Protein AF-A0A0D0DPC4-F1 (afdb_monomer_lite)

Sequence (307 aa):
MSELIQAQGRGGRDGQPAKCIIIPGTNQAKIAIGRDEVDHKGRWFAHDYIHAHGLKQCLRYGLTLYINGTGTKCWDGTTNQLCTVCKANPNKAPSMFILDLHKSPSRMVGGDGILSLSTKRQLDDTAVMAESVFTSAANQSKKRRIKRQEGVMRDVEQMKRALNKIKDNGCAMCLSYRSFHGRHPLQSCHSLDMMQMSFKQYTEWKRGIRYGKGFKGICWKCHVPTCKDLLHPPLEKGMKCEWEDIVIPTVVGIFNNQELRISAQRRFSVRWVTLEELRSWLVVTPIEGHHSHAMDLMMWFIEVFPW

Organism: NCBI:txid930991

Foldseek 3Di:
DVVLVVVVVVPCPVVDDDDDDDDDDPDQDDDPDDPQDDDPPCPVLVSCCVPVCPLQFANQQSVCCVVPVGGDHQPNDPPRDGDPNCVVPVPDPRPPPPPCPPPNPPPPPDDPDDDDDPPDPPDDPPPPDPPDPVVVVVVVVVVVVVVVVVVLLVVLVLLLVLLVVCVVFAQLLCVLLVNDPHHDDPQPDVVCVVLVHHPVNLVVLLLLQDADPLADAAASQQRHRCSVVSNPHPNDPPDDGPRGNNQSSNLVSLCSNPVSVVVLCVVVVHDDPDSVSVSVQQRPNDDPPDRTPSSVSSSVCCVVDDD

Radius of gyration: 27.79 Å; chains: 1; bounding box: 68×40×74 Å

Structure (mmCIF, N/CA/C/O backbone):
data_AF-A0A0D0DPC4-F1
#
_entry.id   AF-A0A0D0DPC4-F1
#
loop_
_atom_site.group_PDB
_atom_site.id
_atom_site.type_symbol
_atom_site.label_atom_id
_atom_site.label_alt_id
_atom_site.label_comp_id
_atom_site.label_asym_id
_atom_site.label_entity_id
_atom_site.label_seq_id
_atom_site.pdbx_PDB_ins_code
_atom_site.Cartn_x
_atom_site.Cartn_y
_atom_site.Cartn_z
_atom_site.occupancy
_atom_site.B_iso_or_equiv
_atom_site.auth_seq_id
_atom_site.auth_comp_id
_atom_site.auth_asym_id
_atom_site.auth_atom_id
_atom_site.pdbx_PDB_model_num
ATOM 1 N N . MET A 1 1 ? -17.778 5.001 28.576 1.00 90.50 1 MET A N 1
ATOM 2 C CA . MET A 1 1 ? -18.823 4.604 27.607 1.00 90.50 1 MET A CA 1
ATOM 3 C C . MET A 1 1 ? -18.658 3.155 27.184 1.00 90.50 1 MET A C 1
ATOM 5 O O . MET A 1 1 ? -19.618 2.401 27.262 1.00 90.50 1 MET A O 1
ATOM 9 N N . SER A 1 2 ? -17.445 2.727 26.826 1.00 88.88 2 SER A N 1
ATOM 10 C CA . SER A 1 2 ? -17.169 1.337 26.432 1.00 88.88 2 SER A CA 1
ATOM 11 C C . SER A 1 2 ? -17.619 0.298 27.466 1.00 88.88 2 SER A C 1
ATOM 13 O O . SER A 1 2 ? -18.243 -0.691 27.100 1.00 88.88 2 SER A O 1
ATOM 15 N N . GLU A 1 3 ? -17.366 0.539 28.756 1.00 91.12 3 GLU A N 1
ATOM 16 C CA . GLU A 1 3 ? -17.784 -0.361 29.846 1.00 91.12 3 GLU A CA 1
ATOM 17 C C . GLU A 1 3 ? -19.321 -0.447 29.968 1.00 91.12 3 GLU A C 1
ATOM 19 O O . GLU A 1 3 ? -19.863 -1.538 30.130 1.00 91.12 3 GLU A O 1
ATOM 24 N N . LEU A 1 4 ? -20.033 0.674 29.785 1.00 92.12 4 LEU A N 1
ATOM 25 C CA . LEU A 1 4 ? -21.501 0.724 29.786 1.00 92.12 4 LEU A CA 1
ATOM 26 C C . LEU A 1 4 ? -22.090 -0.113 28.642 1.00 92.12 4 LEU A C 1
ATOM 28 O O . LEU A 1 4 ? -22.964 -0.945 28.872 1.00 92.12 4 LEU A O 1
ATOM 32 N N . ILE A 1 5 ? -21.579 0.071 27.420 1.00 92.19 5 ILE A N 1
ATOM 33 C CA . ILE A 1 5 ? -22.014 -0.690 26.239 1.00 92.19 5 ILE A CA 1
ATOM 34 C C . ILE A 1 5 ? -21.745 -2.183 26.435 1.00 92.19 5 ILE A C 1
ATOM 36 O O . ILE A 1 5 ? -22.608 -3.011 26.153 1.00 92.19 5 ILE A O 1
ATOM 40 N N . GLN A 1 6 ? -20.563 -2.540 26.945 1.00 91.31 6 GLN A N 1
ATOM 41 C CA . GLN A 1 6 ? -20.212 -3.935 27.211 1.00 91.31 6 GLN A CA 1
ATOM 42 C C . GLN A 1 6 ? -21.119 -4.574 28.264 1.00 91.31 6 GLN A C 1
ATOM 44 O O . GLN A 1 6 ? -21.475 -5.741 28.113 1.00 91.31 6 GLN A O 1
ATOM 49 N N . ALA A 1 7 ? -21.495 -3.840 29.314 1.00 92.56 7 ALA A N 1
ATOM 50 C CA . ALA A 1 7 ? -22.426 -4.326 30.327 1.00 92.56 7 ALA A CA 1
ATOM 51 C C . ALA A 1 7 ? -23.825 -4.560 29.734 1.00 92.56 7 ALA A C 1
ATOM 53 O O . ALA A 1 7 ? -24.402 -5.627 29.932 1.00 92.56 7 ALA A O 1
ATOM 54 N N . GLN A 1 8 ? -24.332 -3.612 28.941 1.00 92.62 8 GLN A N 1
ATOM 55 C CA . GLN A 1 8 ? -25.638 -3.722 28.281 1.00 92.62 8 GLN A CA 1
ATOM 56 C C . GLN A 1 8 ? -25.683 -4.855 27.248 1.00 92.62 8 GLN A C 1
ATOM 58 O O . GLN A 1 8 ? -26.647 -5.613 27.205 1.00 92.62 8 GLN A O 1
ATOM 63 N N . GLY A 1 9 ? -24.610 -5.042 26.472 1.00 90.50 9 GLY A N 1
ATOM 64 C CA . GLY A 1 9 ? -24.491 -6.105 25.464 1.00 90.50 9 GLY A CA 1
ATOM 65 C C . GLY A 1 9 ? -24.419 -7.535 26.024 1.00 90.50 9 GLY A C 1
ATOM 66 O O . GLY A 1 9 ? -24.203 -8.488 25.272 1.00 90.50 9 GLY A O 1
ATOM 67 N N . ARG A 1 10 ? -24.544 -7.716 27.344 1.00 92.19 10 ARG A N 1
ATOM 68 C CA . ARG A 1 10 ? -24.704 -9.037 27.970 1.00 92.19 10 ARG A CA 1
ATOM 69 C C . ARG A 1 10 ? -26.163 -9.493 28.010 1.00 92.19 10 ARG A C 1
ATOM 71 O O . ARG A 1 10 ? -26.385 -10.698 28.065 1.00 92.19 10 ARG A O 1
ATOM 78 N N . GLY A 1 11 ? -27.127 -8.571 27.965 1.00 93.06 11 GLY A N 1
ATOM 79 C CA . GLY A 1 11 ? -28.550 -8.907 27.895 1.00 93.06 11 GLY A CA 1
ATOM 80 C C . GLY A 1 11 ? -28.964 -9.380 26.498 1.00 93.06 11 GLY A C 1
ATOM 81 O O . GLY A 1 11 ? -28.432 -8.892 25.503 1.00 93.06 11 GLY A O 1
ATOM 82 N N . GLY A 1 12 ? -29.915 -10.317 26.424 1.00 92.25 12 GLY A N 1
ATOM 83 C CA . GLY A 1 12 ? -30.534 -10.755 25.162 1.00 92.25 12 GLY A CA 1
ATOM 84 C C . GLY A 1 12 ? -29.632 -11.596 24.252 1.00 92.25 12 GLY A C 1
ATOM 85 O O . GLY A 1 12 ? -29.822 -11.619 23.038 1.00 92.25 12 GLY A O 1
ATOM 86 N N . ARG A 1 13 ? -28.611 -12.268 24.806 1.00 92.56 13 ARG A N 1
ATOM 87 C CA . ARG A 1 13 ? -27.716 -13.164 24.039 1.00 92.56 13 ARG A CA 1
ATOM 88 C C . ARG A 1 13 ? -28.395 -14.441 23.545 1.00 92.56 13 ARG A C 1
ATOM 90 O O . ARG A 1 13 ? -27.879 -15.090 22.645 1.00 92.56 13 ARG A O 1
ATOM 97 N N . ASP A 1 14 ? -29.534 -14.771 24.129 1.00 95.44 14 ASP A N 1
ATOM 98 C CA . ASP A 1 14 ? -30.471 -15.808 23.701 1.00 95.44 14 ASP A CA 1
ATOM 99 C C . ASP A 1 14 ? -31.377 -15.353 22.539 1.00 95.44 14 ASP A C 1
ATOM 101 O O . ASP A 1 14 ? -32.250 -16.100 22.104 1.00 95.44 14 ASP A O 1
ATOM 105 N N . GLY A 1 15 ? -31.192 -14.126 22.037 1.00 91.19 15 GLY A N 1
ATOM 106 C CA . GLY A 1 15 ? -32.025 -13.530 20.996 1.00 91.19 15 GLY A CA 1
ATOM 107 C C . GLY A 1 15 ? -33.370 -13.008 21.505 1.00 91.19 15 GLY A C 1
ATOM 108 O O . GLY A 1 15 ? -34.128 -12.439 20.719 1.00 91.19 15 GLY A O 1
ATOM 109 N N . GLN A 1 16 ? -33.669 -13.154 22.799 1.00 94.88 16 GLN A N 1
ATOM 110 C CA . GLN A 1 16 ? -34.914 -12.670 23.382 1.00 94.88 16 GLN A CA 1
ATOM 111 C C . GLN A 1 16 ? -34.810 -11.187 23.776 1.00 94.88 16 GLN A C 1
ATOM 113 O O . GLN A 1 16 ? -33.724 -10.684 24.092 1.00 94.88 16 GLN A O 1
ATOM 118 N N . PRO A 1 17 ? -35.933 -10.442 23.776 1.00 93.38 17 PRO A N 1
ATOM 119 C CA . PRO A 1 17 ? -35.960 -9.063 24.248 1.00 93.38 17 PRO A CA 1
ATOM 120 C C . PRO A 1 17 ? -35.426 -8.925 25.680 1.00 93.38 17 PRO A C 1
ATOM 122 O O . PRO A 1 17 ? -35.941 -9.544 26.608 1.00 93.38 17 PRO A O 1
ATOM 125 N N . ALA A 1 18 ? -34.452 -8.037 25.882 1.00 95.56 18 ALA A N 1
ATOM 126 C CA . ALA A 1 18 ? -33.889 -7.739 27.196 1.00 95.56 18 ALA A CA 1
ATOM 127 C C . ALA A 1 18 ? -34.048 -6.256 27.552 1.00 95.56 18 ALA A C 1
ATOM 129 O O . ALA A 1 18 ? -33.922 -5.370 26.705 1.00 95.56 18 ALA A O 1
ATOM 130 N N . LYS A 1 19 ? -34.296 -5.970 28.835 1.00 95.50 19 LYS A N 1
ATOM 131 C CA . LYS A 1 19 ? -34.354 -4.601 29.361 1.00 95.50 19 LYS A CA 1
ATOM 132 C C . LYS A 1 19 ? -33.013 -4.234 29.989 1.00 95.50 19 LYS A C 1
ATOM 134 O O . LYS A 1 19 ? -32.551 -4.907 30.901 1.00 95.50 19 LYS A O 1
ATOM 139 N N . CYS A 1 20 ? -32.425 -3.135 29.529 1.00 94.25 20 CYS A N 1
ATOM 140 C CA . CYS A 1 20 ? -31.242 -2.530 30.135 1.00 94.25 20 CYS A CA 1
ATOM 141 C C . CYS A 1 20 ? -31.647 -1.224 30.818 1.00 94.25 20 CYS A C 1
ATOM 143 O O . CYS A 1 20 ? -32.143 -0.314 30.153 1.00 94.25 20 CYS A O 1
ATOM 145 N N . ILE A 1 21 ? -31.444 -1.132 32.132 1.00 94.44 21 ILE A N 1
ATOM 146 C CA . ILE A 1 21 ? -31.837 0.027 32.940 1.00 94.44 21 ILE A CA 1
ATOM 147 C C . ILE A 1 21 ? -30.569 0.685 33.483 1.00 94.44 21 ILE A C 1
ATOM 149 O O . ILE A 1 21 ? -29.717 0.012 34.056 1.00 94.44 21 ILE A O 1
ATOM 153 N N . ILE A 1 22 ? -30.442 1.997 33.284 1.00 91.75 22 ILE A N 1
ATOM 154 C CA . ILE A 1 22 ? -29.399 2.815 33.909 1.00 91.75 22 ILE A CA 1
ATOM 155 C C . ILE A 1 22 ? -30.070 3.609 35.021 1.00 91.75 22 ILE A C 1
ATOM 157 O O . ILE A 1 22 ? -31.015 4.350 34.755 1.00 91.75 22 ILE A O 1
ATOM 161 N N . ILE A 1 23 ? -29.569 3.466 36.244 1.00 91.69 23 ILE A N 1
ATOM 162 C CA . ILE A 1 23 ? -30.019 4.245 37.397 1.00 91.69 23 ILE A CA 1
ATOM 163 C C . ILE A 1 23 ? -28.927 5.283 37.678 1.00 91.69 23 ILE A C 1
ATOM 165 O O . ILE A 1 23 ? -27.877 4.915 38.210 1.00 91.69 23 ILE A O 1
ATOM 169 N N . PRO A 1 24 ? -29.097 6.549 37.258 1.00 88.81 24 PRO A N 1
ATOM 170 C CA . PRO A 1 24 ? -28.122 7.584 37.567 1.00 88.81 24 PRO A CA 1
ATOM 171 C C . PRO A 1 24 ? -28.114 7.855 39.074 1.00 88.81 24 PRO A C 1
ATOM 173 O O . PRO A 1 24 ? -29.169 7.932 39.703 1.00 88.81 24 PRO A O 1
ATOM 176 N N . GLY A 1 25 ? -26.923 8.019 39.649 1.00 85.25 25 GLY A N 1
ATOM 177 C CA . GLY A 1 25 ? -26.792 8.502 41.021 1.00 85.25 25 GLY A CA 1
ATOM 178 C C . GLY A 1 25 ? -27.333 9.927 41.159 1.00 85.25 25 GLY A C 1
ATOM 179 O O . GLY A 1 25 ? -27.306 10.704 40.202 1.00 85.25 25 GLY A O 1
ATOM 180 N N . THR A 1 26 ? -27.801 10.277 42.358 1.00 84.50 26 THR A N 1
ATOM 181 C CA . THR A 1 26 ? -28.228 11.646 42.700 1.00 84.50 26 THR A CA 1
ATOM 182 C C . THR A 1 26 ? -27.068 12.638 42.617 1.00 84.50 26 THR A C 1
ATOM 184 O O . THR A 1 26 ? -27.246 13.760 42.152 1.00 84.50 26 THR A O 1
ATOM 187 N N . ASN A 1 27 ? -25.866 12.198 42.993 1.00 84.75 27 ASN A N 1
ATOM 188 C CA . ASN A 1 27 ? -24.634 12.962 42.839 1.00 84.75 27 ASN A CA 1
ATOM 189 C C . ASN A 1 27 ? -23.943 12.593 41.522 1.00 84.75 27 ASN A C 1
ATOM 191 O O . ASN A 1 27 ? -23.670 11.418 41.263 1.00 84.75 27 ASN A O 1
ATOM 195 N N . GLN A 1 28 ? -23.618 13.599 40.705 1.00 81.12 28 GLN A N 1
ATOM 196 C CA . GLN A 1 28 ? -22.807 13.395 39.505 1.00 81.12 28 GLN A CA 1
ATOM 197 C C . GLN A 1 28 ? -21.402 12.945 39.915 1.00 81.12 28 GLN A C 1
ATOM 199 O O . GLN A 1 28 ? -20.723 13.608 40.703 1.00 81.12 28 GLN A O 1
ATOM 204 N N . ALA A 1 29 ? -20.969 11.795 39.398 1.00 77.94 29 ALA A N 1
ATOM 205 C CA . ALA A 1 29 ? -19.636 11.284 39.674 1.00 77.94 29 ALA A CA 1
ATOM 206 C C . ALA A 1 29 ? -18.586 12.254 39.114 1.00 77.94 29 ALA A C 1
ATOM 208 O O . ALA A 1 29 ? -18.600 12.573 37.923 1.00 77.94 29 ALA A O 1
ATOM 209 N N . LYS A 1 30 ? -17.648 12.695 39.960 1.00 84.56 30 LYS A N 1
ATOM 210 C CA . LYS A 1 30 ? -16.507 13.496 39.507 1.00 84.56 30 LYS A CA 1
ATOM 211 C C . LYS A 1 30 ? -15.665 12.661 38.544 1.00 84.56 30 LYS A C 1
ATOM 213 O O . LYS A 1 30 ? -15.155 11.599 38.903 1.00 84.56 30 LYS A O 1
ATOM 218 N N . ILE A 1 31 ? -15.507 13.146 37.318 1.00 88.56 31 ILE A N 1
ATOM 219 C CA . ILE A 1 31 ? -14.638 12.515 36.329 1.00 88.56 31 ILE A CA 1
ATOM 220 C C . ILE A 1 31 ? -13.213 13.003 36.576 1.00 88.56 31 ILE A C 1
ATOM 222 O O . ILE A 1 31 ? -12.924 14.185 36.452 1.00 88.56 31 ILE A O 1
ATOM 226 N N . ALA A 1 32 ? -12.316 12.081 36.920 1.00 85.00 32 ALA A N 1
ATOM 227 C CA . ALA A 1 32 ? -10.926 12.385 37.278 1.00 85.00 32 ALA A CA 1
ATOM 228 C C . ALA A 1 32 ? -10.005 12.747 36.089 1.00 85.00 32 ALA A C 1
ATOM 230 O O . ALA A 1 32 ? -8.789 12.747 36.248 1.00 85.00 32 ALA A O 1
ATOM 231 N N . ILE A 1 33 ? -10.555 12.962 34.893 1.00 84.50 33 ILE A N 1
ATOM 232 C CA . ILE A 1 33 ? -9.806 13.392 33.704 1.00 84.50 33 ILE A CA 1
ATOM 233 C C . ILE A 1 33 ? -10.345 14.752 33.269 1.00 84.50 33 ILE A C 1
ATOM 235 O O . ILE A 1 33 ? -11.566 14.933 33.225 1.00 84.50 33 ILE A O 1
ATOM 239 N N . GLY A 1 34 ? -9.459 15.700 32.956 1.00 86.69 34 GLY A N 1
ATOM 240 C CA . GLY A 1 34 ? -9.864 16.984 32.383 1.00 86.69 34 GLY A CA 1
ATOM 241 C C . GLY A 1 34 ? -10.645 16.800 31.076 1.00 86.69 34 GLY A C 1
ATOM 242 O O . GLY A 1 34 ? -10.541 15.760 30.425 1.00 86.69 34 GLY A O 1
ATOM 243 N N . ARG A 1 35 ? -11.454 17.793 30.680 1.00 85.69 35 ARG A N 1
ATOM 244 C CA . ARG A 1 35 ? -12.158 17.754 29.380 1.00 85.69 35 ARG A CA 1
ATOM 245 C C . ARG A 1 35 ? -11.200 17.852 28.190 1.00 85.69 35 ARG A C 1
ATOM 247 O O . ARG A 1 35 ? -11.517 17.326 27.131 1.00 85.69 35 ARG A O 1
ATOM 254 N N . ASP A 1 36 ? -10.040 18.467 28.396 1.00 81.75 36 ASP A N 1
ATOM 255 C CA . ASP A 1 36 ? -9.003 18.624 27.372 1.00 81.75 36 ASP A CA 1
ATOM 256 C C . ASP A 1 36 ? -8.068 17.402 27.277 1.00 81.75 36 ASP A C 1
ATOM 258 O O . ASP A 1 36 ? -7.255 17.298 26.359 1.00 81.75 36 ASP A O 1
ATOM 262 N N . GLU A 1 37 ? -8.179 16.451 28.213 1.00 79.62 37 GLU A N 1
ATOM 263 C CA . GLU A 1 37 ? -7.407 15.209 28.196 1.00 79.62 37 GLU A CA 1
ATOM 264 C C . GLU A 1 37 ? -8.043 14.157 27.275 1.00 79.62 37 GLU A C 1
ATOM 266 O O . GLU A 1 37 ? -9.263 14.057 27.130 1.00 79.62 37 GLU A O 1
ATOM 271 N N . VAL A 1 38 ? -7.207 13.300 26.680 1.00 80.06 38 VAL A N 1
ATOM 272 C CA . VAL A 1 38 ? -7.673 12.242 25.775 1.00 80.06 38 VAL A CA 1
ATOM 273 C C . VAL A 1 38 ? -8.472 11.177 26.538 1.00 80.06 38 VAL A C 1
ATOM 275 O O . VAL A 1 38 ? -7.930 10.349 27.274 1.00 80.06 38 VAL A O 1
ATOM 278 N N . ASP A 1 39 ? -9.782 11.139 26.302 1.00 84.62 39 ASP A N 1
ATOM 279 C CA . ASP A 1 39 ? -10.704 10.206 26.949 1.00 84.62 39 ASP A CA 1
ATOM 280 C C . ASP A 1 39 ? -10.797 8.851 26.223 1.00 84.62 39 ASP A C 1
ATOM 282 O O . ASP A 1 39 ? -11.792 8.502 25.582 1.00 84.62 39 ASP A O 1
ATOM 286 N N . HIS A 1 40 ? -9.759 8.026 26.372 1.00 79.81 40 HIS A N 1
ATOM 287 C CA . HIS A 1 40 ? -9.697 6.693 25.756 1.00 79.81 40 HIS A CA 1
ATOM 288 C C . HIS A 1 40 ? -10.840 5.740 26.160 1.00 79.81 40 HIS A C 1
ATOM 290 O O . HIS A 1 40 ? -11.089 4.752 25.467 1.00 79.81 40 HIS A O 1
ATOM 296 N N . LYS A 1 41 ? -11.520 5.987 27.290 1.00 86.56 41 LYS A N 1
ATOM 297 C CA . LYS A 1 41 ? -12.609 5.133 27.806 1.00 86.56 41 LYS A CA 1
ATOM 298 C C . LYS A 1 41 ? -14.009 5.705 27.536 1.00 86.56 41 LYS A C 1
ATOM 300 O O . LYS A 1 41 ? -15.015 5.056 27.868 1.00 86.56 41 LYS A O 1
ATOM 305 N N . GLY A 1 42 ? -14.102 6.908 26.971 1.00 91.00 42 GLY A N 1
ATOM 306 C CA . GLY A 1 42 ? -15.356 7.639 26.804 1.00 91.00 42 GLY A CA 1
ATOM 307 C C . GLY A 1 42 ? -16.065 7.905 28.137 1.00 91.00 42 GLY A C 1
ATOM 308 O O . GLY A 1 42 ? -17.270 7.673 28.237 1.00 91.00 42 GLY A O 1
ATOM 309 N N . ARG A 1 43 ? -15.341 8.240 29.209 1.00 92.25 43 ARG A N 1
ATOM 310 C CA . ARG A 1 43 ? -15.915 8.644 30.502 1.00 92.25 43 ARG A CA 1
ATOM 311 C C . ARG A 1 43 ? -16.765 9.906 30.375 1.00 92.25 43 ARG A C 1
ATOM 313 O O . ARG A 1 43 ? -17.909 9.870 30.816 1.00 92.25 43 ARG A O 1
ATOM 320 N N . TRP A 1 44 ? -16.256 10.952 29.725 1.00 92.56 44 TRP A N 1
ATOM 321 C CA . TRP A 1 44 ? -17.008 12.182 29.461 1.00 92.56 44 TRP A CA 1
ATOM 322 C C . TRP A 1 44 ? -18.215 11.905 28.576 1.00 92.56 44 TRP A C 1
ATOM 324 O O . TRP A 1 44 ? -19.324 12.306 28.913 1.00 92.56 44 TRP A O 1
ATOM 334 N N . PHE A 1 45 ? -18.037 11.103 27.521 1.00 92.12 45 PHE A N 1
ATOM 335 C CA . PHE A 1 45 ? -19.162 10.711 26.671 1.00 92.12 45 PHE A CA 1
ATOM 336 C C . PHE A 1 45 ? -20.244 9.964 27.462 1.00 92.12 45 PHE A C 1
ATOM 338 O O . PHE A 1 45 ? -21.423 10.250 27.307 1.00 92.12 45 PHE A O 1
ATOM 345 N N . ALA A 1 46 ? -19.870 9.011 28.326 1.00 93.31 46 ALA A N 1
ATOM 346 C CA . ALA A 1 46 ? -20.840 8.293 29.157 1.00 93.31 46 ALA A CA 1
ATOM 347 C C . ALA A 1 46 ? -21.546 9.213 30.153 1.00 93.31 46 ALA A C 1
ATOM 349 O O . ALA A 1 46 ? -22.752 9.088 30.337 1.00 93.31 46 ALA A O 1
ATOM 350 N N . HIS A 1 47 ? -20.805 10.123 30.782 1.00 92.62 47 HIS A N 1
ATOM 351 C CA . HIS A 1 47 ? -21.374 11.104 31.691 1.00 92.62 47 HIS A CA 1
ATOM 352 C C . HIS A 1 47 ? -22.415 11.971 30.984 1.00 92.62 47 HIS A C 1
ATOM 354 O O . HIS A 1 47 ? -23.554 12.050 31.438 1.00 92.62 47 HIS A O 1
ATOM 360 N N . ASP A 1 48 ? -22.064 12.549 29.837 1.00 91.62 48 ASP A N 1
ATOM 361 C CA . ASP A 1 48 ? -22.965 13.419 29.086 1.00 91.62 48 ASP A CA 1
ATOM 362 C C . ASP A 1 48 ? -24.141 12.613 28.511 1.00 91.62 48 ASP A C 1
ATOM 364 O O . ASP A 1 48 ? -25.288 13.052 28.570 1.00 91.62 48 ASP A O 1
ATOM 368 N N . TYR A 1 49 ? -23.904 11.379 28.059 1.00 92.19 49 TYR A N 1
ATOM 369 C CA . TYR A 1 49 ? -24.950 10.447 27.635 1.00 92.19 49 TYR A CA 1
ATOM 370 C C . TYR A 1 49 ? -25.976 10.160 28.744 1.00 92.19 49 TYR A C 1
ATOM 372 O O . TYR A 1 49 ? -27.170 10.114 28.459 1.00 92.19 49 TYR A O 1
ATOM 380 N N . ILE A 1 50 ? -25.539 9.989 29.996 1.00 92.38 50 ILE A N 1
ATOM 381 C CA . ILE A 1 50 ? -26.421 9.683 31.133 1.00 92.38 50 ILE A CA 1
ATOM 382 C C . ILE A 1 50 ? -27.099 10.950 31.667 1.00 92.38 50 ILE A C 1
ATOM 384 O O . ILE A 1 50 ? -28.317 10.967 31.840 1.00 92.38 50 ILE A O 1
ATOM 388 N N . HIS A 1 51 ? -26.326 12.006 31.924 1.00 89.75 51 HIS A N 1
ATOM 389 C CA . HIS A 1 51 ? -26.774 13.167 32.696 1.00 89.75 51 HIS A CA 1
ATOM 390 C C . HIS A 1 51 ? -27.175 14.365 31.830 1.00 89.75 51 HIS A C 1
ATOM 392 O O . HIS A 1 51 ? -28.176 15.018 32.121 1.00 89.75 51 HIS A O 1
ATOM 398 N N . ALA A 1 52 ? -26.430 14.667 30.763 1.00 86.75 52 ALA A N 1
ATOM 399 C CA . ALA A 1 52 ? -26.701 15.846 29.936 1.00 86.75 52 ALA A CA 1
ATOM 400 C C . ALA A 1 52 ? -27.805 15.576 28.903 1.00 86.75 52 ALA A C 1
ATOM 402 O O . ALA A 1 52 ? -28.734 16.377 28.738 1.00 86.75 52 ALA A O 1
ATOM 403 N N . HIS A 1 53 ? -27.712 14.425 28.235 1.00 84.62 53 HIS A N 1
ATOM 404 C CA . HIS A 1 53 ? -28.539 14.073 27.088 1.00 84.62 53 HIS A CA 1
ATOM 405 C C . HIS A 1 53 ? -29.589 13.006 27.379 1.00 84.62 53 HIS A C 1
ATOM 407 O O . HIS A 1 53 ? -30.583 12.982 26.663 1.00 84.62 53 HIS A O 1
ATOM 413 N N . GLY A 1 54 ? -29.396 12.168 28.403 1.00 82.00 54 GLY A N 1
ATOM 414 C CA . GLY A 1 54 ? -30.182 10.966 28.717 1.00 82.00 54 GLY A CA 1
ATOM 415 C C . GLY A 1 54 ? -31.618 10.970 28.194 1.00 82.00 54 GLY A C 1
ATOM 416 O O . GLY A 1 54 ? -31.889 10.454 27.113 1.00 82.00 54 GLY A O 1
ATOM 417 N N . LEU A 1 55 ? -32.541 11.590 28.934 1.00 86.25 55 LEU A N 1
ATOM 418 C CA . LEU A 1 55 ? -33.968 11.624 28.576 1.00 86.25 55 LEU A CA 1
ATOM 419 C C . LEU A 1 55 ? -34.330 12.606 27.445 1.00 86.25 55 LEU A C 1
ATOM 421 O O . LEU A 1 55 ? -35.492 12.694 27.056 1.00 86.25 55 LEU A O 1
ATOM 425 N N . LYS A 1 56 ? -33.355 13.348 26.916 1.00 88.75 56 LYS A N 1
ATOM 426 C CA . LYS A 1 56 ? -33.544 14.369 25.874 1.00 88.75 56 LYS A CA 1
ATOM 427 C C . LYS A 1 56 ? -33.267 13.840 24.465 1.00 88.75 56 LYS A C 1
ATOM 429 O O . LYS A 1 56 ? -33.623 14.507 23.498 1.00 88.75 56 LYS A O 1
ATOM 434 N N . GLN A 1 57 ? -32.647 12.665 24.326 1.00 89.88 57 GLN A N 1
ATOM 435 C CA . GLN A 1 57 ? -32.304 12.083 23.026 1.00 89.88 57 GLN A CA 1
ATOM 436 C C . GLN A 1 57 ? -32.621 10.588 22.935 1.00 89.88 57 GLN A C 1
ATOM 438 O O . GLN A 1 57 ? -32.787 9.891 23.933 1.00 89.88 57 GLN A O 1
ATOM 443 N N . CYS A 1 58 ? -32.661 10.064 21.708 1.00 93.81 58 CYS A N 1
ATOM 444 C CA . CYS A 1 58 ? -32.754 8.624 21.497 1.00 93.81 58 CYS A CA 1
ATOM 445 C C . CYS A 1 58 ? -31.513 7.923 22.080 1.00 93.81 58 CYS A C 1
ATOM 447 O O . CYS A 1 58 ? -30.389 8.166 21.639 1.00 93.81 58 CYS A O 1
ATOM 449 N N . LEU A 1 59 ? -31.719 7.010 23.032 1.00 94.00 59 LEU A N 1
ATOM 450 C CA . LEU A 1 59 ? -30.628 6.282 23.688 1.00 94.00 59 LEU A CA 1
ATOM 451 C C . LEU A 1 59 ? -29.805 5.449 22.687 1.00 94.00 59 LEU A C 1
ATOM 453 O O . LEU A 1 59 ? -28.577 5.464 22.723 1.00 94.00 59 LEU A O 1
ATOM 457 N N . ARG A 1 60 ? -30.465 4.793 21.720 1.00 94.19 60 ARG A N 1
ATOM 458 C CA . ARG A 1 60 ? -29.784 4.036 20.653 1.00 94.19 60 ARG A CA 1
ATOM 459 C C . ARG A 1 60 ? -28.878 4.929 19.805 1.00 94.19 60 ARG A C 1
ATOM 461 O O . ARG A 1 60 ? -27.755 4.529 19.502 1.00 94.19 60 ARG A O 1
ATOM 468 N N . TYR A 1 61 ? -29.346 6.131 19.473 1.00 93.38 61 TYR A N 1
ATOM 469 C CA . TYR A 1 61 ? -28.577 7.098 18.693 1.00 93.38 61 TYR A CA 1
ATOM 470 C C . TYR A 1 61 ? -27.296 7.491 19.431 1.00 93.38 61 TYR A C 1
ATOM 472 O O . TYR A 1 61 ? -26.219 7.403 18.855 1.00 93.38 61 TYR A O 1
ATOM 480 N N . GLY A 1 62 ? -27.390 7.825 20.723 1.00 92.44 62 GLY A N 1
ATOM 481 C CA . GLY A 1 62 ? -26.215 8.174 21.526 1.00 92.44 62 GLY A CA 1
ATOM 482 C C . GLY A 1 62 ? -25.188 7.037 21.623 1.00 92.44 62 GLY A C 1
ATOM 483 O O . GLY A 1 62 ? -23.992 7.279 21.480 1.00 92.44 62 GLY A O 1
ATOM 484 N N . LEU A 1 63 ? -25.642 5.790 21.807 1.00 93.38 63 LEU A N 1
ATOM 485 C CA . LEU A 1 63 ? -24.758 4.617 21.843 1.00 93.38 63 LEU A CA 1
ATOM 486 C C . LEU A 1 63 ? -24.059 4.376 20.497 1.00 93.38 63 LEU A C 1
ATOM 488 O O . LEU A 1 63 ? -22.847 4.184 20.450 1.00 93.38 63 LEU A O 1
ATOM 492 N N . THR A 1 64 ? -24.819 4.374 19.403 1.00 93.31 64 THR A N 1
ATOM 493 C CA . THR A 1 64 ? -24.287 4.087 18.060 1.00 93.31 64 THR A CA 1
ATOM 494 C C . THR A 1 64 ? -23.400 5.210 17.540 1.00 93.31 64 THR A C 1
ATOM 496 O O . THR A 1 64 ? -22.377 4.911 16.933 1.00 93.31 64 THR A O 1
ATOM 499 N N . LEU A 1 65 ? -23.696 6.469 17.878 1.00 90.62 65 LEU A N 1
ATOM 500 C CA . LEU A 1 65 ? -22.833 7.609 17.573 1.00 90.62 65 LEU A CA 1
ATOM 501 C C . LEU A 1 65 ? -21.433 7.428 18.172 1.00 90.62 65 LEU A C 1
ATOM 503 O O . LEU A 1 65 ? -20.444 7.660 17.486 1.00 90.62 65 LEU A O 1
ATOM 507 N N . TYR A 1 66 ? -21.341 6.946 19.416 1.00 90.69 66 TYR A N 1
ATOM 508 C CA . TYR A 1 66 ? -20.053 6.659 20.052 1.00 90.69 66 TYR A CA 1
ATOM 509 C C . TYR A 1 66 ? -19.274 5.534 19.356 1.00 90.69 66 TYR A C 1
ATOM 511 O O . TYR A 1 66 ? -18.058 5.623 19.214 1.00 90.69 66 TYR A O 1
ATOM 519 N N . ILE A 1 67 ? -19.957 4.459 18.949 1.00 89.31 67 ILE A N 1
ATOM 520 C CA . ILE A 1 67 ? -19.305 3.264 18.387 1.00 89.31 67 ILE A CA 1
ATOM 521 C C . ILE A 1 67 ? -18.918 3.478 16.918 1.00 89.31 67 ILE A C 1
ATOM 523 O O . ILE A 1 67 ? -17.820 3.107 16.509 1.00 89.31 67 ILE A O 1
ATOM 527 N N . ASN A 1 68 ? -19.825 4.055 16.131 1.00 87.62 68 ASN A N 1
ATOM 528 C CA . ASN A 1 68 ? -19.748 4.088 14.671 1.00 87.62 68 ASN A CA 1
ATOM 529 C C . ASN A 1 68 ? -19.356 5.466 14.119 1.00 87.62 68 ASN A C 1
ATOM 531 O O . ASN A 1 68 ? -19.219 5.612 12.907 1.00 87.62 68 ASN A O 1
ATOM 535 N N . GLY A 1 69 ? -19.283 6.501 14.963 1.00 85.44 69 GLY A N 1
ATOM 536 C CA . GLY A 1 69 ? -19.183 7.900 14.527 1.00 85.44 69 GLY A CA 1
ATOM 537 C C . GLY A 1 69 ? -20.466 8.447 13.887 1.00 85.44 69 GLY A C 1
ATOM 538 O O . GLY A 1 69 ? -20.549 9.632 13.587 1.00 85.44 69 GLY A O 1
ATOM 539 N N . THR A 1 70 ? -21.486 7.604 13.706 1.00 87.31 70 THR A N 1
ATOM 540 C CA . THR A 1 70 ? -22.803 7.944 13.157 1.00 87.31 70 THR A CA 1
ATOM 541 C C . THR A 1 70 ? -23.885 7.327 14.039 1.00 87.31 70 THR A C 1
ATOM 543 O O . THR A 1 70 ? -23.774 6.178 14.470 1.00 87.31 70 THR A O 1
ATOM 546 N N . GLY A 1 71 ? -24.918 8.103 14.370 1.00 90.06 71 GLY A N 1
ATOM 547 C CA . GLY A 1 71 ? -25.987 7.644 15.252 1.00 90.06 71 GLY A CA 1
ATOM 548 C C . GLY A 1 71 ? -27.170 7.055 14.481 1.00 90.06 71 GLY A C 1
ATOM 549 O O . GLY A 1 71 ? -27.686 7.675 13.557 1.00 90.06 71 GLY A O 1
ATOM 550 N N . THR A 1 72 ? -27.640 5.885 14.908 1.00 92.88 72 THR A N 1
ATOM 551 C CA . THR A 1 72 ? -28.854 5.208 14.430 1.00 92.88 72 THR A CA 1
ATOM 552 C C . THR A 1 72 ? -29.971 5.353 15.460 1.00 92.88 72 THR A C 1
ATOM 554 O O . THR A 1 72 ? -29.812 5.009 16.635 1.00 92.88 72 THR A O 1
ATOM 557 N N . LYS A 1 73 ? -31.134 5.844 15.044 1.00 93.44 73 LYS A N 1
ATOM 558 C CA . LYS A 1 73 ? -32.305 6.039 15.903 1.00 93.44 73 LYS A CA 1
ATOM 559 C C . LYS A 1 73 ? -33.100 4.740 16.038 1.00 93.44 73 LYS A C 1
ATOM 561 O O . LYS A 1 73 ? -33.020 3.830 15.219 1.00 93.44 73 LYS A O 1
ATOM 566 N N . CYS A 1 74 ? -33.920 4.656 17.086 1.00 94.69 74 CYS A N 1
ATOM 567 C CA . CYS A 1 74 ? -34.843 3.531 17.262 1.00 94.69 74 CYS A CA 1
ATOM 568 C C . CYS A 1 74 ? -35.846 3.395 16.105 1.00 94.69 74 CYS A C 1
ATOM 570 O O . CYS A 1 74 ? -36.288 2.288 15.851 1.00 94.69 74 CYS A O 1
ATOM 572 N N . TRP A 1 75 ? -36.181 4.483 15.410 1.00 92.25 75 TRP A N 1
ATOM 573 C CA . TRP A 1 75 ? -37.171 4.495 14.326 1.00 92.25 75 TRP A CA 1
ATOM 574 C C . TRP A 1 75 ? -36.590 4.177 12.944 1.00 92.25 75 TRP A C 1
ATOM 576 O O . TRP A 1 75 ? -37.351 3.965 12.010 1.00 92.25 75 TRP A O 1
ATOM 586 N N . ASP A 1 76 ? -35.261 4.106 12.812 1.00 91.88 76 ASP A N 1
ATOM 587 C CA . ASP A 1 76 ? -34.600 3.892 11.514 1.00 91.88 76 ASP A CA 1
ATOM 588 C C . ASP A 1 76 ? -34.785 2.459 10.976 1.00 91.88 76 ASP A C 1
ATOM 590 O O . ASP A 1 76 ? -34.401 2.160 9.851 1.00 91.88 76 ASP A O 1
ATOM 594 N N . GLY A 1 77 ? -35.353 1.550 11.773 1.00 90.75 77 GLY A N 1
ATOM 595 C CA . GLY A 1 77 ? -35.625 0.176 11.365 1.00 90.75 77 GLY A CA 1
ATOM 596 C C . GLY A 1 77 ? -36.887 -0.352 12.028 1.00 90.75 77 GLY A C 1
ATOM 597 O O . GLY A 1 77 ? -37.092 -0.155 13.222 1.00 90.75 77 GLY A O 1
ATOM 598 N N . THR A 1 78 ? -37.714 -1.062 11.266 1.00 91.62 78 THR A N 1
ATOM 599 C CA . THR A 1 78 ? -38.990 -1.628 11.738 1.00 91.62 78 THR A CA 1
ATOM 600 C C . THR A 1 78 ? -38.810 -2.707 12.807 1.00 91.62 78 THR A C 1
ATOM 602 O O . THR A 1 78 ? -39.698 -2.925 13.624 1.00 91.62 78 THR A O 1
ATOM 605 N N . THR A 1 79 ? -37.645 -3.355 12.846 1.00 91.69 79 THR A N 1
ATOM 606 C CA . THR A 1 79 ? -37.281 -4.381 13.837 1.00 91.69 79 THR A CA 1
ATOM 607 C C . THR A 1 79 ? -36.665 -3.801 15.113 1.00 91.69 79 THR A C 1
ATOM 609 O O . THR A 1 79 ? -36.410 -4.528 16.076 1.00 91.69 79 THR A O 1
ATOM 612 N N . ASN A 1 80 ? -36.394 -2.495 15.155 1.00 92.62 80 ASN A N 1
ATOM 613 C CA . ASN A 1 80 ? -35.718 -1.881 16.285 1.00 92.62 80 ASN A CA 1
ATOM 614 C C . ASN A 1 80 ? -36.674 -1.672 17.459 1.00 92.62 80 ASN A C 1
ATOM 616 O O . ASN A 1 80 ? -37.687 -0.984 17.367 1.00 92.62 80 ASN A O 1
ATOM 620 N N . GLN A 1 81 ? -36.285 -2.175 18.629 1.00 92.75 81 GLN A N 1
ATOM 621 C CA . GLN A 1 81 ? -37.006 -1.865 19.857 1.00 92.75 81 GLN A CA 1
ATOM 622 C C . GLN A 1 81 ? -36.783 -0.406 20.276 1.00 92.75 81 GLN A C 1
ATOM 624 O O . GLN A 1 81 ? -35.655 0.112 20.274 1.00 92.75 81 GLN A O 1
ATOM 629 N N . LEU A 1 82 ? -37.880 0.244 20.665 1.00 94.62 82 LEU A N 1
ATOM 630 C CA . LEU A 1 82 ? -37.892 1.629 21.117 1.00 94.62 82 LEU A CA 1
ATOM 631 C C . LEU A 1 82 ? -37.305 1.759 22.528 1.00 94.62 82 LEU A C 1
ATOM 633 O O . LEU A 1 82 ? -37.689 1.033 23.449 1.00 94.62 82 LEU A O 1
ATOM 637 N N . CYS A 1 83 ? -36.407 2.727 22.714 1.00 94.62 83 CYS A N 1
ATOM 638 C CA . CYS A 1 83 ? -35.938 3.120 24.041 1.00 94.62 83 CYS A CA 1
ATOM 639 C C . CYS A 1 83 ? -37.014 3.909 24.807 1.00 94.62 83 CYS A C 1
ATOM 641 O O . CYS A 1 83 ? -37.997 4.355 24.218 1.00 94.62 83 CYS A O 1
ATOM 643 N N . THR A 1 84 ? -36.819 4.118 26.111 1.00 94.69 84 THR A N 1
ATOM 644 C CA . THR A 1 84 ? -37.766 4.847 26.978 1.00 94.69 84 THR A CA 1
ATOM 645 C C . THR A 1 84 ? -38.114 6.238 26.444 1.00 94.69 84 THR A C 1
ATOM 647 O O . THR A 1 84 ? -39.283 6.606 26.432 1.00 94.69 84 THR A O 1
ATOM 650 N N . VAL A 1 85 ? -37.130 6.970 25.915 1.00 93.50 85 VAL A N 1
ATOM 651 C CA . VAL A 1 85 ? -37.327 8.314 25.344 1.00 93.50 85 VAL A CA 1
ATOM 652 C C . VAL A 1 85 ? -38.201 8.277 24.093 1.00 93.50 85 VAL A C 1
ATOM 654 O O . VAL A 1 85 ? -39.154 9.043 23.980 1.00 93.50 85 VAL A O 1
ATOM 657 N N . CYS A 1 86 ? -37.905 7.362 23.165 1.00 93.12 86 CYS A N 1
ATOM 658 C CA . CYS A 1 86 ? -38.685 7.209 21.938 1.00 93.12 86 CYS A CA 1
ATOM 659 C C . CYS A 1 86 ? -40.099 6.690 22.225 1.00 93.12 86 CYS A C 1
ATOM 661 O O . CYS A 1 86 ? -41.037 7.130 21.579 1.00 93.12 86 CYS A O 1
ATOM 663 N N . LYS A 1 87 ? -40.274 5.807 23.219 1.00 94.00 87 LYS A N 1
ATOM 664 C CA . LYS A 1 87 ? -41.605 5.347 23.648 1.00 94.00 87 LYS A CA 1
ATOM 665 C C . LYS A 1 87 ? -42.453 6.479 24.219 1.00 94.00 87 LYS A C 1
ATOM 667 O O . LYS A 1 87 ? -43.634 6.549 23.913 1.00 94.00 87 LYS A O 1
ATOM 672 N N . ALA A 1 88 ? -41.857 7.348 25.036 1.00 92.56 88 ALA A N 1
ATOM 673 C CA . ALA A 1 88 ? -42.566 8.475 25.637 1.00 92.56 88 ALA A CA 1
ATOM 674 C C . ALA A 1 88 ? -42.939 9.557 24.610 1.00 92.56 88 ALA A C 1
ATOM 676 O O . ALA A 1 88 ? -43.932 10.251 24.789 1.00 92.56 88 ALA A O 1
ATOM 677 N N . ASN A 1 89 ? -42.157 9.700 23.535 1.00 88.25 89 ASN A N 1
ATOM 678 C CA . ASN A 1 89 ? -42.366 10.726 22.514 1.00 88.25 89 ASN A CA 1
ATOM 679 C C . ASN A 1 89 ? -42.311 10.132 21.093 1.00 88.25 89 ASN A C 1
ATOM 681 O O . ASN A 1 89 ? -41.325 10.352 20.385 1.00 88.25 89 ASN A O 1
ATOM 685 N N . PRO A 1 90 ? -43.354 9.407 20.648 1.00 80.56 90 PRO A N 1
ATOM 686 C CA . PRO A 1 90 ? -43.352 8.758 19.338 1.00 80.56 90 PRO A CA 1
ATOM 687 C C . PRO A 1 90 ? -43.290 9.746 18.168 1.00 80.56 90 PRO A C 1
ATOM 689 O O . PRO A 1 90 ? -42.645 9.473 17.161 1.00 80.56 90 PRO A O 1
ATOM 692 N N . ASN A 1 91 ? -43.889 10.927 18.334 1.00 73.31 91 ASN A N 1
ATOM 693 C CA . ASN A 1 91 ? -44.017 11.928 17.270 1.00 73.31 91 ASN A CA 1
ATOM 694 C C . ASN A 1 91 ? -42.885 12.963 17.254 1.00 73.31 91 ASN A C 1
ATOM 696 O O . ASN A 1 91 ? -42.824 13.803 16.359 1.00 73.31 91 ASN A O 1
ATOM 700 N N . LYS A 1 92 ? -41.990 12.949 18.250 1.00 67.38 92 LYS A N 1
ATOM 701 C CA . LYS A 1 92 ? -40.904 13.925 18.337 1.00 67.38 92 LYS A CA 1
ATOM 702 C C . LYS A 1 92 ? -39.665 13.315 17.701 1.00 67.38 92 LYS A C 1
ATOM 704 O O . LYS A 1 92 ? -39.009 12.459 18.298 1.00 67.38 92 LYS A O 1
ATOM 709 N N . ALA A 1 93 ? -39.325 13.770 16.494 1.00 60.19 93 ALA A N 1
ATOM 710 C CA . ALA A 1 93 ? -37.987 13.557 15.962 1.00 60.19 93 ALA A CA 1
ATOM 711 C C . ALA A 1 93 ? -37.004 14.063 17.034 1.00 60.19 93 ALA A C 1
ATOM 713 O O . ALA A 1 93 ? -37.115 15.228 17.428 1.00 60.19 93 ALA A O 1
ATOM 714 N N . PRO A 1 94 ? -36.112 13.211 17.580 1.00 57.97 94 PRO A N 1
ATOM 715 C CA . PRO A 1 94 ? -35.187 13.653 18.610 1.00 57.97 94 PRO A CA 1
ATOM 716 C C . PRO A 1 94 ? -34.440 14.852 18.044 1.00 57.97 94 PRO A C 1
ATOM 718 O O . PRO A 1 94 ? -33.863 14.735 16.957 1.00 57.97 94 PRO A O 1
ATOM 721 N N . SER A 1 95 ? -34.502 15.995 18.733 1.00 58.69 95 SER A N 1
ATOM 722 C CA . SER A 1 95 ? -33.724 17.164 18.345 1.00 58.69 95 SER A CA 1
ATOM 723 C C . SER A 1 95 ? -32.287 16.692 18.215 1.00 58.69 95 SER A C 1
ATOM 725 O O . SER A 1 95 ? -31.738 16.138 19.174 1.00 58.69 95 SER A O 1
ATOM 727 N N . MET A 1 96 ? -31.716 16.823 17.017 1.00 56.03 96 MET A N 1
ATOM 728 C CA . MET A 1 96 ? -30.307 16.532 16.816 1.00 56.03 96 MET A CA 1
ATOM 729 C C . MET A 1 96 ? -29.540 17.588 17.594 1.00 56.03 96 MET A C 1
ATOM 731 O O . MET A 1 96 ? -29.224 18.653 17.077 1.00 56.03 96 MET A O 1
ATOM 735 N N . PHE A 1 97 ? -29.278 17.308 18.865 1.00 58.66 97 PHE A N 1
ATOM 736 C CA . PHE A 1 97 ? -28.170 17.940 19.536 1.00 58.66 97 PHE A CA 1
ATOM 737 C C . PHE A 1 97 ? -26.946 17.408 18.809 1.00 58.66 97 PHE A C 1
ATOM 739 O O . PHE A 1 97 ? -26.564 16.246 18.972 1.00 58.66 97 PHE A O 1
ATOM 746 N N . ILE A 1 98 ? -26.403 18.238 17.921 1.00 55.59 98 ILE A N 1
ATOM 747 C CA . ILE A 1 98 ? -25.044 18.071 17.441 1.00 55.59 98 ILE A CA 1
ATOM 748 C C . ILE A 1 98 ? -24.212 18.187 18.709 1.00 55.59 98 ILE A C 1
ATOM 750 O O . ILE A 1 98 ? -24.007 19.270 19.245 1.00 55.59 98 ILE A O 1
ATOM 754 N N . LEU A 1 99 ? -23.858 17.037 19.275 1.00 54.88 99 LEU A N 1
ATOM 755 C CA . LEU A 1 99 ? -22.788 16.977 20.246 1.00 54.88 99 LEU A CA 1
ATOM 756 C C . LEU A 1 99 ? -21.601 17.641 19.552 1.00 54.88 99 LEU A C 1
ATOM 758 O O . LEU A 1 99 ? -21.183 17.165 18.494 1.00 54.88 99 LEU A O 1
ATOM 762 N N . ASP A 1 100 ? -21.074 18.714 20.138 1.00 51.16 100 ASP A N 1
ATOM 763 C CA . ASP A 1 100 ? -19.753 19.249 19.811 1.00 51.16 100 ASP A CA 1
ATOM 764 C C . ASP A 1 100 ? -18.689 18.201 20.195 1.00 51.16 100 ASP A C 1
ATOM 766 O O . ASP A 1 100 ? -17.844 18.396 21.063 1.00 51.16 100 ASP A O 1
ATOM 770 N N . LEU A 1 101 ? -18.720 17.039 19.535 1.00 51.69 101 LEU A N 1
ATOM 771 C CA . LEU A 1 101 ? -17.695 15.999 19.587 1.00 51.69 101 LEU A CA 1
ATOM 772 C C . LEU A 1 101 ? -16.362 16.501 18.999 1.00 51.69 101 LEU A C 1
ATOM 774 O O . LEU A 1 101 ? -15.349 15.811 19.092 1.00 51.69 101 LEU A O 1
ATOM 778 N N . HIS A 1 102 ? -16.340 17.716 18.439 1.00 44.78 102 HIS A N 1
ATOM 779 C CA . HIS A 1 102 ? -15.222 18.330 17.729 1.00 44.78 102 HIS A CA 1
ATOM 780 C C . HIS A 1 102 ? -14.472 19.412 18.521 1.00 44.78 102 HIS A C 1
ATOM 782 O O . HIS A 1 102 ? -13.976 20.380 17.952 1.00 44.78 102 HIS A O 1
ATOM 788 N N . LYS A 1 103 ? -14.282 19.205 19.825 1.00 43.75 103 LYS A N 1
ATOM 789 C CA . LYS A 1 103 ? -13.070 19.696 20.507 1.00 43.75 103 LYS A CA 1
ATOM 790 C C . LYS A 1 103 ? -12.326 18.567 21.219 1.00 43.75 103 LYS A C 1
ATOM 792 O O . LYS A 1 103 ? -11.774 18.750 22.291 1.00 43.75 103 LYS A O 1
ATOM 797 N N . SER A 1 104 ? -12.255 17.391 20.594 1.00 42.59 104 SER A N 1
ATOM 798 C CA . SER A 1 104 ? -11.006 16.635 20.732 1.00 42.59 104 SER A CA 1
ATOM 799 C C . SER A 1 104 ? -9.937 17.479 20.036 1.00 42.59 104 SER A C 1
ATOM 801 O O . SER A 1 104 ? -10.173 17.831 18.877 1.00 42.59 104 SER A O 1
ATOM 803 N N . PRO A 1 105 ? -8.829 17.872 20.689 1.00 40.06 105 PRO A N 1
ATOM 804 C CA . PRO A 1 105 ? -7.796 18.658 20.033 1.00 40.06 105 PRO A CA 1
ATOM 805 C C . PRO A 1 105 ? -7.382 17.910 18.771 1.00 40.06 105 PRO A C 1
ATOM 807 O O . PRO A 1 105 ? -6.910 16.771 18.834 1.00 40.06 105 PRO A O 1
ATOM 810 N N . SER A 1 106 ? -7.656 18.522 17.617 1.00 37.75 106 SER A N 1
ATOM 811 C CA . SER A 1 106 ? -7.175 18.042 16.333 1.00 37.75 106 SER A CA 1
ATOM 812 C C . SER A 1 106 ? -5.697 17.746 16.500 1.00 37.75 106 SER A C 1
ATOM 814 O O . SER A 1 106 ? -4.917 18.637 16.833 1.00 37.75 106 SER A O 1
ATOM 816 N N . ARG A 1 107 ? -5.328 16.478 16.303 1.00 39.69 107 ARG A N 1
ATOM 817 C CA . ARG A 1 107 ? -3.946 16.063 16.101 1.00 39.69 107 ARG A CA 1
ATOM 818 C C . ARG A 1 107 ? -3.361 16.982 15.035 1.00 39.69 107 ARG A C 1
ATOM 820 O O . ARG A 1 107 ? -3.634 16.795 13.852 1.00 39.69 107 ARG A O 1
ATOM 827 N N . MET A 1 108 ? -2.578 17.972 15.453 1.00 33.44 108 MET A N 1
ATOM 828 C CA . MET A 1 108 ? -1.635 18.610 14.558 1.00 33.44 108 MET A CA 1
ATOM 829 C C . MET A 1 108 ? -0.616 17.538 14.199 1.00 33.44 108 MET A C 1
ATOM 831 O O . MET A 1 108 ? 0.247 17.159 14.986 1.00 33.44 108 MET A O 1
ATOM 835 N N . VAL A 1 109 ? -0.821 16.970 13.017 1.00 40.88 109 VAL A N 1
ATOM 836 C CA . VAL A 1 109 ? 0.181 16.215 12.283 1.00 40.88 109 VAL A CA 1
ATOM 837 C C . VAL A 1 109 ? 1.223 17.242 11.859 1.00 40.88 109 VAL A C 1
ATOM 839 O O . VAL A 1 109 ? 1.016 17.998 10.917 1.00 40.88 109 VAL A O 1
ATOM 842 N N . GLY A 1 110 ? 2.300 17.321 12.628 1.00 38.06 110 GLY A N 1
ATOM 843 C CA . GLY A 1 110 ? 3.405 18.233 12.381 1.00 38.06 110 GLY A CA 1
ATOM 844 C C . GLY A 1 110 ? 4.422 18.118 13.502 1.00 38.06 110 GLY A C 1
ATOM 845 O O . GLY A 1 110 ? 4.336 18.839 14.488 1.00 38.06 110 GLY A O 1
ATOM 846 N N . GLY A 1 111 ? 5.351 17.177 13.365 1.00 35.03 111 GLY A N 1
ATOM 847 C CA . GLY A 1 111 ? 6.481 17.042 14.274 1.00 35.03 111 GLY A CA 1
ATOM 848 C C . GLY A 1 111 ? 6.933 15.599 14.394 1.00 35.03 111 GLY A C 1
ATOM 849 O O . GLY A 1 111 ? 6.232 14.776 14.981 1.00 35.03 111 GLY A O 1
ATOM 850 N N . ASP A 1 112 ? 8.107 15.320 13.837 1.00 40.44 112 ASP A N 1
ATOM 851 C CA . ASP A 1 112 ? 8.914 14.131 14.086 1.00 40.44 112 ASP A CA 1
ATOM 852 C C . ASP A 1 112 ? 9.137 13.961 15.597 1.00 40.44 112 ASP A C 1
ATOM 854 O O . ASP A 1 112 ? 10.060 14.507 16.195 1.00 40.44 112 ASP A O 1
ATOM 858 N N . GLY A 1 113 ? 8.214 13.248 16.236 1.00 35.84 113 GLY A N 1
ATOM 859 C CA . GLY A 1 113 ? 8.189 13.000 17.667 1.00 35.84 113 GLY A CA 1
ATOM 860 C C . GLY A 1 113 ? 8.363 11.517 17.929 1.00 35.84 113 GLY A C 1
ATOM 861 O O . GLY A 1 113 ? 7.451 10.720 17.708 1.00 35.84 113 GLY A O 1
ATOM 862 N N . ILE A 1 114 ? 9.555 11.173 18.402 1.00 41.44 114 ILE A N 1
ATOM 863 C CA . ILE A 1 114 ? 9.941 9.894 18.996 1.00 41.44 114 ILE A CA 1
ATOM 864 C C . ILE A 1 114 ? 8.789 9.322 19.839 1.00 41.44 114 ILE A C 1
ATOM 866 O O . ILE A 1 114 ? 8.176 10.026 20.640 1.00 41.44 114 ILE A O 1
ATOM 870 N N . LEU A 1 115 ? 8.516 8.031 19.633 1.00 40.59 115 LEU A N 1
ATOM 871 C CA . LEU A 1 115 ? 7.542 7.198 20.340 1.00 40.59 115 LEU A CA 1
ATOM 872 C C . LEU A 1 115 ? 7.440 7.554 21.834 1.00 40.59 115 LEU A C 1
ATOM 874 O O . LEU A 1 115 ? 8.228 7.092 22.658 1.00 40.59 115 LEU A O 1
ATOM 878 N N . SER A 1 116 ? 6.428 8.349 22.189 1.00 36.66 116 SER A N 1
ATOM 879 C CA . SER A 1 116 ? 6.046 8.586 23.579 1.00 36.66 116 SER A CA 1
ATOM 880 C C . SER A 1 116 ? 5.443 7.295 24.135 1.00 36.66 116 SER A C 1
ATOM 882 O O . SER A 1 116 ? 4.292 6.936 23.865 1.00 36.66 116 SER A O 1
ATOM 884 N N . LEU A 1 117 ? 6.275 6.556 24.869 1.00 38.75 117 LEU A N 1
ATOM 885 C CA . LEU A 1 117 ? 5.884 5.445 25.725 1.00 38.75 117 LEU A CA 1
ATOM 886 C C . LEU A 1 117 ? 4.822 5.943 26.705 1.00 38.75 117 LEU A C 1
ATOM 888 O O . LEU A 1 117 ? 5.096 6.711 27.620 1.00 38.75 117 LEU A O 1
ATOM 892 N N . SER A 1 118 ? 3.593 5.494 26.469 1.00 38.91 118 SER A N 1
ATOM 893 C CA . SER A 1 118 ? 2.422 5.768 27.289 1.00 38.91 118 SER A CA 1
ATOM 894 C C . SER A 1 118 ? 2.713 5.459 28.762 1.00 38.91 118 SER A C 1
ATOM 896 O O . SER A 1 118 ? 2.839 4.295 29.154 1.00 38.91 118 SER A O 1
ATOM 898 N N . THR A 1 119 ? 2.825 6.513 29.570 1.00 38.19 119 THR A N 1
ATOM 899 C CA . THR A 1 119 ? 2.994 6.464 31.022 1.00 38.19 119 THR A CA 1
ATOM 900 C C . THR A 1 119 ? 1.751 5.826 31.631 1.00 38.19 119 THR A C 1
ATOM 902 O O . THR A 1 119 ? 0.701 6.442 31.823 1.00 38.19 119 THR A O 1
ATOM 905 N N . LYS A 1 120 ? 1.852 4.523 31.871 1.00 38.50 120 LYS A N 1
ATOM 906 C CA . LYS A 1 120 ? 0.841 3.709 32.532 1.00 38.50 120 LYS A CA 1
ATOM 907 C C . LYS A 1 120 ? 0.759 4.194 33.984 1.00 38.50 120 LYS A C 1
ATOM 909 O O . LYS A 1 120 ? 1.698 3.980 34.743 1.00 38.50 120 LYS A O 1
ATOM 914 N N . ARG A 1 121 ? -0.335 4.871 34.365 1.00 42.62 121 ARG A N 1
ATOM 915 C CA . ARG A 1 121 ? -0.614 5.194 35.777 1.00 42.62 121 ARG A CA 1
ATOM 916 C C . ARG A 1 121 ? -0.527 3.892 36.586 1.00 42.62 121 ARG A C 1
ATOM 918 O O . ARG A 1 121 ? -1.250 2.943 36.272 1.00 42.62 121 ARG A O 1
ATOM 925 N N . GLN A 1 122 ? 0.368 3.855 37.574 1.00 39.94 122 GLN A N 1
ATOM 926 C CA . GLN A 1 122 ? 0.339 2.871 38.654 1.00 39.94 122 GLN A CA 1
ATOM 927 C C . GLN A 1 122 ? -1.001 3.058 39.370 1.00 39.94 122 GLN A C 1
ATOM 929 O O . GLN A 1 122 ? -1.259 4.102 39.960 1.00 39.94 122 GLN A O 1
ATOM 934 N N . L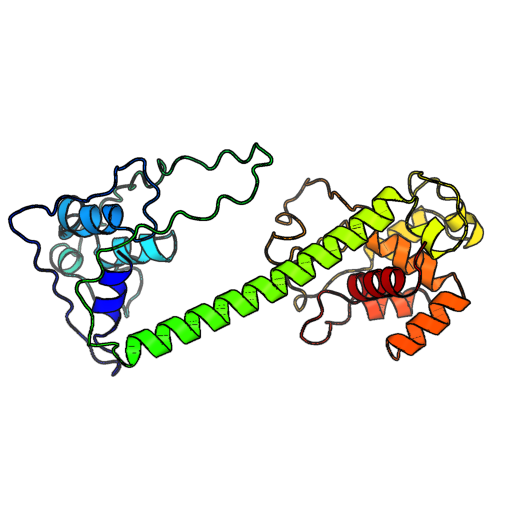EU A 1 123 ? -1.905 2.099 39.188 1.00 43.53 123 LEU A N 1
ATOM 935 C CA . LEU A 1 123 ? -3.063 1.947 40.055 1.00 43.53 123 LEU A CA 1
ATOM 936 C C . LEU A 1 123 ? -2.577 1.121 41.239 1.00 43.53 123 LEU A C 1
ATOM 938 O O . LEU A 1 123 ? -1.990 0.066 41.015 1.00 43.53 123 LEU A O 1
ATOM 942 N N . ASP A 1 124 ? -2.800 1.637 42.445 1.00 41.94 124 ASP A N 1
ATOM 943 C CA . ASP A 1 124 ? -2.464 0.998 43.714 1.00 41.94 124 ASP A CA 1
ATOM 944 C C . ASP A 1 124 ? -2.814 -0.499 43.731 1.00 41.94 124 ASP A C 1
ATOM 946 O O . ASP A 1 124 ? -3.958 -0.905 43.507 1.00 41.94 124 ASP A O 1
ATOM 950 N N . ASP A 1 125 ? -1.793 -1.299 44.039 1.00 43.38 125 ASP A N 1
ATOM 951 C CA . ASP A 1 125 ? -1.744 -2.764 44.100 1.00 43.38 125 ASP A CA 1
ATOM 952 C C . ASP A 1 125 ? -2.485 -3.355 45.322 1.00 43.38 125 ASP A C 1
ATOM 954 O O . ASP A 1 125 ? -2.013 -4.288 45.967 1.00 43.38 125 ASP A O 1
ATOM 958 N N . THR A 1 126 ? -3.668 -2.845 45.677 1.00 47.69 126 THR A N 1
ATOM 959 C CA . THR A 1 126 ? -4.432 -3.354 46.842 1.00 47.69 126 THR A CA 1
ATOM 960 C C . THR A 1 126 ? -5.642 -4.228 46.498 1.00 47.69 126 THR A C 1
ATOM 962 O O . THR A 1 126 ? -6.318 -4.715 47.398 1.00 47.69 126 THR A O 1
ATOM 965 N N . ALA A 1 127 ? -5.875 -4.543 45.219 1.00 49.19 127 ALA A N 1
ATOM 966 C CA . ALA A 1 127 ? -6.865 -5.544 44.794 1.00 49.19 127 ALA A CA 1
ATOM 967 C C . ALA A 1 127 ? -6.183 -6.795 44.213 1.00 49.19 127 ALA A C 1
ATOM 969 O O . ALA A 1 127 ? -6.393 -7.186 43.064 1.00 49.19 127 ALA A O 1
ATOM 970 N N . VAL A 1 128 ? -5.323 -7.408 45.020 1.00 52.47 128 VAL A N 1
ATOM 971 C CA . VAL A 1 128 ? -4.702 -8.704 44.745 1.00 52.47 128 VAL A CA 1
ATOM 972 C C . VAL A 1 128 ? -5.669 -9.800 45.226 1.00 52.47 128 VAL A C 1
ATOM 974 O O . VAL A 1 128 ? -6.192 -9.694 46.329 1.00 52.47 128 VAL A O 1
ATOM 977 N N . MET A 1 129 ? -5.883 -10.836 44.396 1.00 53.12 129 MET A N 1
ATOM 978 C CA . MET A 1 129 ? -6.454 -12.174 44.714 1.00 53.12 129 MET A CA 1
ATOM 979 C C . MET A 1 129 ? -7.768 -12.635 44.053 1.00 53.12 129 MET A C 1
ATOM 981 O O . MET A 1 129 ? -8.291 -13.682 44.424 1.00 53.12 129 MET A O 1
ATOM 985 N N . ALA A 1 130 ? -8.255 -12.001 42.986 1.00 53.19 130 ALA A N 1
ATOM 986 C CA . ALA A 1 130 ? -9.174 -12.709 42.082 1.00 53.19 130 ALA A CA 1
ATOM 987 C C . ALA A 1 130 ? -8.864 -12.386 40.622 1.00 53.19 130 ALA A C 1
ATOM 989 O O . ALA A 1 130 ? -9.559 -11.609 39.964 1.00 53.19 130 ALA A O 1
ATOM 990 N N . GLU A 1 131 ? -7.795 -12.992 40.101 1.00 56.75 131 GLU A N 1
ATOM 991 C CA . GLU A 1 131 ? -7.544 -13.031 38.664 1.00 56.75 131 GLU A CA 1
ATOM 992 C C . GLU A 1 131 ? -8.658 -13.860 38.010 1.00 56.75 131 GLU A C 1
ATOM 994 O O . GLU A 1 131 ? -8.579 -15.078 37.869 1.00 56.75 131 GLU A O 1
ATOM 999 N N . SER A 1 132 ? -9.774 -13.199 37.695 1.00 68.62 132 SER A N 1
ATOM 1000 C CA . SER A 1 132 ? -10.915 -13.866 37.083 1.00 68.62 132 SER A CA 1
ATOM 1001 C C . SER A 1 132 ? -10.469 -14.514 35.770 1.00 68.62 132 SER A C 1
ATOM 1003 O O . SER A 1 132 ? -9.719 -13.914 34.993 1.00 68.62 132 SER A O 1
ATOM 1005 N N . VAL A 1 133 ? -10.970 -15.716 35.479 1.00 69.12 133 VAL A N 1
ATOM 1006 C CA . VAL A 1 133 ? -10.721 -16.443 34.218 1.00 69.12 133 VAL A CA 1
ATOM 1007 C C . VAL A 1 133 ? -10.945 -15.542 32.985 1.00 69.12 133 VAL A C 1
ATOM 1009 O O . VAL A 1 133 ? -10.246 -15.648 31.975 1.00 69.12 133 VAL A O 1
ATOM 1012 N N . PHE A 1 134 ? -11.857 -14.570 33.089 1.00 67.94 134 PHE A N 1
ATOM 1013 C CA . PHE A 1 134 ? -12.131 -13.576 32.052 1.00 67.94 134 PHE A CA 1
ATOM 1014 C C . PHE A 1 134 ? -10.998 -12.560 31.839 1.00 67.94 134 PHE A C 1
ATOM 1016 O O . PHE A 1 134 ? -10.757 -12.159 30.698 1.00 67.94 134 PHE A O 1
ATOM 1023 N N . THR A 1 135 ? -10.278 -12.161 32.891 1.00 78.69 135 THR A N 1
ATOM 1024 C CA . THR A 1 135 ? -9.135 -11.236 32.803 1.00 78.69 135 THR A CA 1
ATOM 1025 C C . THR A 1 135 ? -7.990 -11.870 32.015 1.00 78.69 135 THR A C 1
ATOM 1027 O O . THR A 1 135 ? -7.421 -11.233 31.125 1.00 78.69 135 THR A O 1
ATOM 1030 N N . SER A 1 136 ? -7.710 -13.153 32.266 1.00 77.31 136 SER A N 1
ATOM 1031 C CA . SER A 1 136 ? -6.688 -13.911 31.535 1.00 77.31 136 SER A CA 1
ATOM 1032 C C . SER A 1 136 ? -7.034 -14.048 30.044 1.00 77.31 136 SER A C 1
ATOM 1034 O O . SER A 1 136 ? -6.229 -13.682 29.180 1.00 77.31 136 SER A O 1
ATOM 1036 N N . ALA A 1 137 ? -8.270 -14.445 29.715 1.00 72.94 137 ALA A N 1
ATOM 1037 C CA . ALA A 1 137 ? -8.730 -14.564 28.327 1.00 72.94 137 ALA A CA 1
ATOM 1038 C C . ALA A 1 137 ? -8.724 -13.217 27.569 1.00 72.94 137 ALA A C 1
ATOM 1040 O O . ALA A 1 137 ? -8.328 -13.147 26.396 1.00 72.94 137 ALA A O 1
ATOM 1041 N N . ALA A 1 138 ? -9.113 -12.123 28.234 1.00 75.81 138 ALA A N 1
ATOM 1042 C CA . ALA A 1 138 ? -9.063 -10.775 27.669 1.00 75.81 138 ALA A CA 1
ATOM 1043 C C . ALA A 1 138 ? -7.617 -10.322 27.403 1.00 75.81 138 ALA A C 1
ATOM 1045 O O . ALA A 1 138 ? -7.311 -9.815 26.318 1.00 75.81 138 ALA A O 1
ATOM 1046 N N . ASN A 1 139 ? -6.707 -10.566 28.351 1.00 79.06 139 ASN A N 1
ATOM 1047 C CA . ASN A 1 139 ? -5.283 -10.278 28.197 1.00 79.06 139 ASN A CA 1
ATOM 1048 C C . ASN A 1 139 ? -4.659 -11.094 27.061 1.00 79.06 139 ASN A C 1
ATOM 1050 O O . ASN A 1 139 ? -3.902 -10.544 26.258 1.00 79.06 139 ASN A O 1
ATOM 1054 N N . GLN A 1 140 ? -5.008 -12.376 26.930 1.00 82.81 140 GLN A N 1
ATOM 1055 C CA . GLN A 1 140 ? -4.529 -13.220 25.836 1.00 82.81 140 GLN A CA 1
ATOM 1056 C C . GLN A 1 140 ? -5.026 -12.715 24.473 1.00 82.81 140 GLN A C 1
ATOM 1058 O O . GLN A 1 140 ? -4.240 -12.603 23.531 1.00 82.81 140 GLN A O 1
ATOM 1063 N N . SER A 1 141 ? -6.302 -12.336 24.371 1.00 78.12 141 SER A N 1
ATOM 1064 C CA . SER A 1 141 ? -6.877 -11.760 23.146 1.00 78.12 141 SER A CA 1
ATOM 1065 C C . SER A 1 141 ? -6.204 -10.437 22.767 1.00 78.12 141 SER A C 1
ATOM 1067 O O . SER A 1 141 ? -5.857 -10.221 21.603 1.00 78.12 141 SER A O 1
ATOM 1069 N N . LYS A 1 142 ? -5.937 -9.571 23.754 1.00 83.88 142 LYS A N 1
ATOM 1070 C CA . LYS A 1 142 ? -5.195 -8.320 23.557 1.00 83.88 142 LYS A CA 1
ATOM 1071 C C . LYS A 1 142 ? -3.765 -8.583 23.078 1.00 83.88 142 LYS A C 1
ATOM 1073 O O . LYS A 1 142 ? -3.351 -7.976 22.095 1.00 83.88 142 LYS A O 1
ATOM 1078 N N . LYS A 1 143 ? -3.044 -9.522 23.705 1.00 82.62 143 LYS A N 1
ATOM 1079 C CA . LYS A 1 143 ? -1.695 -9.941 23.281 1.00 82.62 143 LYS A CA 1
ATOM 1080 C C . LYS A 1 143 ? -1.689 -10.444 21.835 1.00 82.62 143 LYS A C 1
ATOM 1082 O O . LYS A 1 143 ? -0.839 -10.029 21.056 1.00 82.62 143 LYS A O 1
ATOM 1087 N N . ARG A 1 144 ? -2.667 -11.270 21.439 1.00 83.88 144 ARG A N 1
ATOM 1088 C CA . ARG A 1 144 ? -2.802 -11.751 20.049 1.00 83.88 144 ARG A CA 1
ATOM 1089 C C . ARG A 1 144 ? -3.040 -10.606 19.061 1.00 83.88 144 ARG A C 1
ATOM 1091 O O . ARG A 1 144 ? -2.431 -10.589 17.994 1.00 83.88 144 ARG A O 1
ATOM 1098 N N . ARG A 1 145 ? -3.889 -9.632 19.412 1.00 84.75 145 ARG A N 1
ATOM 1099 C CA . ARG A 1 145 ? -4.140 -8.446 18.576 1.00 84.75 145 ARG A CA 1
ATOM 1100 C C . ARG A 1 145 ? -2.885 -7.589 18.411 1.00 84.75 145 ARG A C 1
ATOM 1102 O O . ARG A 1 145 ? -2.593 -7.199 17.285 1.00 84.75 145 ARG A O 1
ATOM 1109 N N . ILE A 1 146 ? -2.158 -7.338 19.500 1.00 81.75 146 ILE A N 1
ATOM 1110 C CA . ILE A 1 146 ? -0.895 -6.585 19.481 1.00 81.75 146 ILE A CA 1
ATOM 1111 C C . ILE A 1 146 ? 0.124 -7.308 18.600 1.00 81.75 146 ILE A C 1
ATOM 1113 O O . ILE A 1 146 ? 0.594 -6.720 17.637 1.00 81.75 146 ILE A O 1
ATOM 1117 N N . LYS A 1 147 ? 0.346 -8.611 18.816 1.00 84.94 147 LYS A N 1
ATOM 1118 C CA . LYS A 1 147 ? 1.275 -9.416 18.008 1.00 84.94 147 LYS A CA 1
ATOM 1119 C C . LYS A 1 147 ? 0.933 -9.392 16.511 1.00 84.94 147 LYS A C 1
ATOM 1121 O O . LYS A 1 147 ? 1.823 -9.340 15.668 1.00 84.94 147 LYS A O 1
ATOM 1126 N N . ARG A 1 148 ? -0.361 -9.400 16.161 1.00 83.81 148 ARG A N 1
ATOM 1127 C CA . ARG A 1 148 ? -0.812 -9.257 14.766 1.00 83.81 148 ARG A CA 1
ATOM 1128 C C . ARG A 1 148 ? -0.512 -7.863 14.207 1.00 83.81 148 ARG A C 1
ATOM 1130 O O . ARG A 1 148 ? -0.106 -7.760 13.057 1.00 83.81 148 ARG A O 1
ATOM 1137 N N . GLN A 1 149 ? -0.722 -6.807 14.994 1.00 85.75 149 GLN A N 1
ATOM 1138 C CA . GLN A 1 149 ? -0.398 -5.436 14.585 1.00 85.75 149 GLN A CA 1
ATOM 1139 C C . GLN A 1 149 ? 1.112 -5.229 14.436 1.00 85.75 149 GLN A C 1
ATOM 1141 O O . GLN A 1 149 ? 1.530 -4.638 13.451 1.00 85.75 149 GLN A O 1
ATOM 1146 N N . GLU A 1 150 ? 1.923 -5.771 15.344 1.00 87.75 150 GLU A N 1
ATOM 1147 C CA . GLU A 1 150 ? 3.388 -5.754 15.257 1.00 87.75 150 GLU A CA 1
ATOM 1148 C C . GLU A 1 150 ? 3.900 -6.467 14.001 1.00 87.75 150 GLU A C 1
ATOM 1150 O O . GLU A 1 150 ? 4.835 -5.990 13.368 1.00 87.75 150 GLU A O 1
ATOM 1155 N N . GLY A 1 151 ? 3.283 -7.590 13.609 1.00 88.56 151 GLY A N 1
ATOM 1156 C CA . GLY A 1 151 ? 3.574 -8.251 12.332 1.00 88.56 151 GLY A CA 1
ATOM 1157 C C . GLY A 1 151 ? 3.368 -7.309 11.147 1.00 88.56 151 GLY A C 1
ATOM 1158 O O . GLY A 1 151 ? 4.313 -7.023 10.426 1.00 88.56 151 GLY A O 1
ATOM 1159 N N . VAL A 1 152 ? 2.167 -6.733 11.035 1.00 89.62 152 VAL A N 1
ATOM 1160 C CA . VAL A 1 152 ? 1.831 -5.796 9.949 1.00 89.62 152 VAL A CA 1
ATOM 1161 C C . VAL A 1 152 ? 2.758 -4.576 9.935 1.00 89.62 152 VAL A C 1
ATOM 1163 O O . VAL A 1 152 ? 3.174 -4.142 8.868 1.00 89.62 152 VAL A O 1
ATOM 1166 N N . MET A 1 153 ? 3.097 -4.018 11.101 1.00 92.69 153 MET A N 1
ATOM 1167 C CA . MET A 1 153 ? 4.014 -2.875 11.187 1.00 92.69 153 MET A CA 1
ATOM 1168 C C . MET A 1 153 ? 5.423 -3.231 10.710 1.00 92.69 153 MET A C 1
ATOM 1170 O O . MET A 1 153 ? 6.022 -2.444 9.983 1.00 92.69 153 MET A O 1
ATOM 1174 N N . ARG A 1 154 ? 5.933 -4.421 11.056 1.00 93.81 154 ARG A N 1
ATOM 1175 C CA . ARG A 1 154 ? 7.237 -4.891 1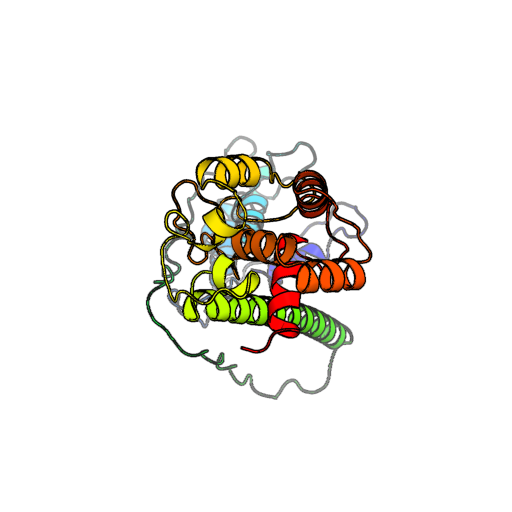0.568 1.00 93.81 154 ARG A CA 1
ATOM 1176 C C . ARG A 1 154 ? 7.253 -5.041 9.051 1.00 93.81 154 ARG A C 1
ATOM 1178 O O . ARG A 1 154 ? 8.208 -4.583 8.426 1.00 93.81 154 ARG A O 1
ATOM 1185 N N . ASP A 1 155 ? 6.194 -5.600 8.470 1.00 93.62 155 ASP A N 1
ATOM 1186 C CA . ASP A 1 155 ? 6.071 -5.744 7.015 1.00 93.62 155 ASP A CA 1
ATOM 1187 C C . ASP A 1 155 ? 6.044 -4.364 6.332 1.00 93.62 155 ASP A C 1
ATOM 1189 O O . ASP A 1 155 ? 6.757 -4.121 5.356 1.00 93.62 155 ASP A O 1
ATOM 1193 N N . VAL A 1 156 ? 5.282 -3.414 6.890 1.00 95.94 156 VAL A N 1
ATOM 1194 C CA . VAL A 1 156 ? 5.226 -2.019 6.417 1.00 95.94 156 VAL A CA 1
ATOM 1195 C C . VAL A 1 156 ? 6.593 -1.341 6.488 1.00 95.94 156 VAL A C 1
ATOM 1197 O O . VAL A 1 156 ? 7.017 -0.714 5.518 1.00 95.94 156 VAL A O 1
ATOM 1200 N N . GLU A 1 157 ? 7.314 -1.479 7.598 1.00 96.50 157 GLU A N 1
ATOM 1201 C CA . GLU A 1 157 ? 8.658 -0.919 7.751 1.00 96.50 157 GLU A CA 1
ATOM 1202 C C . GLU A 1 157 ? 9.670 -1.559 6.798 1.00 96.50 157 GLU A C 1
ATOM 1204 O O . GLU A 1 157 ? 10.557 -0.874 6.282 1.00 96.50 157 GLU A O 1
ATOM 1209 N N . GLN A 1 158 ? 9.565 -2.865 6.545 1.00 96.62 158 GLN A N 1
ATOM 1210 C CA . GLN A 1 158 ? 10.411 -3.558 5.575 1.00 96.62 158 GLN A CA 1
ATOM 1211 C C . GLN A 1 158 ? 10.163 -3.023 4.159 1.00 96.62 158 GLN A C 1
ATOM 1213 O O . GLN A 1 158 ? 11.113 -2.642 3.475 1.00 96.62 158 GLN A O 1
ATOM 1218 N N . MET A 1 159 ? 8.896 -2.903 3.752 1.00 97.75 159 MET A N 1
ATOM 1219 C CA . MET A 1 159 ? 8.508 -2.329 2.461 1.00 97.75 159 MET A CA 1
ATOM 1220 C C . MET A 1 159 ? 8.961 -0.875 2.312 1.00 97.75 159 MET A C 1
ATOM 1222 O O . MET A 1 159 ? 9.527 -0.508 1.283 1.00 97.75 159 MET A O 1
ATOM 1226 N N . LYS A 1 160 ? 8.772 -0.047 3.345 1.00 97.75 160 LYS A N 1
ATOM 1227 C CA . LYS A 1 160 ? 9.204 1.356 3.337 1.00 97.75 160 LYS A CA 1
ATOM 1228 C C . LYS A 1 160 ? 10.719 1.477 3.177 1.00 97.75 160 LYS A C 1
ATOM 1230 O O . LYS A 1 160 ? 11.186 2.275 2.367 1.00 97.75 160 LYS A O 1
ATOM 1235 N N . ARG A 1 161 ? 11.489 0.655 3.900 1.00 97.19 161 ARG A N 1
ATOM 1236 C CA . ARG A 1 161 ? 12.952 0.597 3.758 1.00 97.19 161 ARG A CA 1
ATOM 1237 C C . ARG A 1 161 ? 13.368 0.190 2.350 1.00 97.19 161 ARG A C 1
ATOM 1239 O O . ARG A 1 161 ? 14.235 0.843 1.788 1.00 97.19 161 ARG A O 1
ATOM 1246 N N . ALA A 1 162 ? 12.738 -0.827 1.767 1.00 96.88 162 ALA A N 1
ATOM 1247 C CA . ALA A 1 162 ? 13.018 -1.265 0.400 1.00 96.88 162 ALA A CA 1
ATOM 1248 C C . ALA A 1 162 ? 12.731 -0.171 -0.644 1.00 96.88 162 ALA A C 1
ATOM 1250 O O . ALA A 1 162 ? 13.580 0.120 -1.485 1.00 96.88 162 ALA A O 1
ATOM 1251 N N . LEU A 1 163 ? 11.567 0.480 -0.553 1.00 97.88 163 LEU A N 1
ATOM 1252 C CA . LEU A 1 163 ? 11.181 1.577 -1.444 1.00 97.88 163 LEU A CA 1
ATOM 1253 C C . LEU A 1 163 ? 12.166 2.747 -1.356 1.00 97.88 163 LEU A C 1
ATOM 1255 O O . LEU A 1 163 ? 12.631 3.235 -2.385 1.00 97.88 163 LEU A O 1
ATOM 1259 N N . ASN A 1 164 ? 12.529 3.154 -0.136 1.00 97.00 164 ASN A N 1
ATOM 1260 C CA . ASN A 1 164 ? 13.522 4.203 0.078 1.00 97.00 164 ASN A CA 1
ATOM 1261 C C . ASN A 1 164 ? 14.904 3.777 -0.422 1.00 97.00 164 ASN A C 1
ATOM 1263 O O . ASN A 1 164 ? 15.572 4.564 -1.079 1.00 97.00 164 ASN A O 1
ATOM 1267 N N . LYS A 1 165 ? 15.295 2.509 -0.239 1.00 95.12 165 LYS A N 1
ATOM 1268 C CA . LYS A 1 165 ? 16.565 1.990 -0.760 1.00 95.12 165 LYS A CA 1
ATOM 1269 C C . LYS A 1 165 ? 16.663 2.173 -2.278 1.00 95.12 165 LYS A C 1
ATOM 1271 O O . LYS A 1 165 ? 17.707 2.599 -2.755 1.00 95.12 165 LYS A O 1
ATOM 1276 N N . ILE A 1 166 ? 15.609 1.893 -3.048 1.00 95.88 166 ILE A N 1
ATOM 1277 C CA . ILE A 1 166 ? 15.630 2.126 -4.507 1.00 95.88 166 ILE A CA 1
ATOM 1278 C C . ILE A 1 166 ? 15.602 3.623 -4.816 1.00 95.88 166 ILE A C 1
ATOM 1280 O O . ILE A 1 166 ? 16.433 4.095 -5.589 1.00 95.88 166 ILE A O 1
ATOM 1284 N N . LYS A 1 167 ? 14.679 4.364 -4.182 1.00 95.88 167 LYS A N 1
ATOM 1285 C CA . LYS A 1 167 ? 14.533 5.822 -4.332 1.00 95.88 167 LYS A CA 1
ATOM 1286 C C . LYS A 1 167 ? 15.867 6.540 -4.149 1.00 95.88 167 LYS A C 1
ATOM 1288 O O . LYS A 1 167 ? 16.173 7.479 -4.884 1.00 95.88 167 LYS A O 1
ATOM 1293 N N . ASP A 1 168 ? 16.654 6.083 -3.178 1.00 94.69 168 ASP A N 1
ATOM 1294 C CA . ASP A 1 168 ? 17.877 6.753 -2.787 1.00 94.69 168 ASP A CA 1
ATOM 1295 C C . ASP A 1 168 ? 19.090 6.387 -3.653 1.00 94.69 168 ASP A C 1
ATOM 1297 O O . ASP A 1 168 ? 19.994 7.210 -3.806 1.00 94.69 168 ASP A O 1
ATOM 1301 N N . ASN A 1 169 ? 19.095 5.211 -4.284 1.00 93.25 169 ASN A N 1
ATOM 1302 C CA . ASN A 1 169 ? 20.255 4.710 -5.028 1.00 93.25 169 ASN A CA 1
ATOM 1303 C C . ASN A 1 169 ? 20.228 4.990 -6.539 1.00 93.25 169 ASN A C 1
ATOM 1305 O O . ASN A 1 169 ? 21.244 4.797 -7.203 1.00 93.25 169 ASN A O 1
ATOM 1309 N N . GLY A 1 170 ? 19.118 5.462 -7.116 1.00 93.25 170 GLY A N 1
ATOM 1310 C CA . GLY A 1 170 ? 19.094 5.797 -8.544 1.00 93.25 170 GLY A CA 1
ATOM 1311 C C . GLY A 1 170 ? 17.737 5.640 -9.210 1.00 93.25 170 GLY A C 1
ATOM 1312 O O . GLY A 1 170 ? 16.695 5.554 -8.563 1.00 93.25 170 GLY A O 1
ATOM 1313 N N . CYS A 1 171 ? 17.750 5.589 -10.540 1.00 96.69 171 CYS A N 1
ATOM 1314 C CA . CYS A 1 171 ? 16.574 5.172 -11.292 1.00 96.69 171 CYS A CA 1
ATOM 1315 C C . CYS A 1 171 ? 16.297 3.675 -11.072 1.00 96.69 171 CYS A C 1
ATOM 1317 O O . CYS A 1 171 ? 17.130 2.824 -11.382 1.00 96.69 171 CYS A O 1
ATOM 1319 N N . ALA A 1 172 ? 15.090 3.355 -10.603 1.00 97.12 172 ALA A N 1
ATOM 1320 C CA . ALA A 1 172 ? 14.619 1.993 -10.355 1.00 97.12 172 ALA A CA 1
ATOM 1321 C C . ALA A 1 172 ? 14.799 1.039 -11.555 1.00 97.12 172 ALA A C 1
ATOM 1323 O O . ALA A 1 172 ? 15.175 -0.124 -11.392 1.00 97.12 172 ALA A O 1
ATOM 1324 N N . MET A 1 173 ? 14.578 1.544 -12.772 1.00 97.25 173 MET A N 1
ATOM 1325 C CA . MET A 1 173 ? 14.759 0.784 -14.010 1.00 97.25 173 MET A CA 1
ATOM 1326 C C . MET A 1 173 ? 16.235 0.508 -14.310 1.00 97.25 173 MET A C 1
ATOM 1328 O O . MET A 1 173 ? 16.594 -0.628 -14.587 1.00 97.25 173 MET A O 1
ATOM 1332 N N . CYS A 1 174 ? 17.098 1.518 -14.190 1.00 97.12 174 CYS A N 1
ATOM 1333 C CA . CYS A 1 174 ? 18.546 1.381 -14.364 1.00 97.12 174 CYS A CA 1
ATOM 1334 C C . CYS A 1 174 ? 19.156 0.380 -13.379 1.00 97.12 174 CYS A C 1
ATOM 1336 O O . CYS A 1 174 ? 19.945 -0.477 -13.777 1.00 97.12 174 CYS A O 1
ATOM 1338 N N . LEU A 1 175 ? 18.762 0.473 -12.104 1.00 96.06 175 LEU A N 1
ATOM 1339 C CA . LEU A 1 175 ? 19.223 -0.422 -11.041 1.00 96.06 175 LEU A CA 1
ATOM 1340 C C . LEU A 1 175 ? 18.855 -1.878 -11.343 1.00 96.06 175 LEU A C 1
ATOM 1342 O O . LEU A 1 175 ? 19.706 -2.761 -11.288 1.00 96.06 175 LEU A O 1
ATOM 1346 N N . SER A 1 176 ? 17.598 -2.126 -11.714 1.00 96.69 176 SER A N 1
ATOM 1347 C CA . SER A 1 176 ? 17.123 -3.474 -12.040 1.00 96.69 176 SER A CA 1
ATOM 1348 C C . SER A 1 176 ? 17.616 -3.989 -13.388 1.00 96.69 176 SER A C 1
ATOM 1350 O O . SER A 1 176 ? 17.853 -5.179 -13.526 1.00 96.69 176 SER A O 1
ATOM 1352 N N . TYR A 1 177 ? 17.862 -3.126 -14.369 1.00 95.88 177 TYR A N 1
ATOM 1353 C CA . TYR A 1 177 ? 18.464 -3.534 -15.638 1.00 95.88 177 TYR A CA 1
ATOM 1354 C C . TYR A 1 177 ? 19.988 -3.756 -15.538 1.00 95.88 177 TYR A C 1
ATOM 1356 O O . TYR A 1 177 ? 20.573 -4.380 -16.419 1.00 95.88 177 TYR A O 1
ATOM 1364 N N . ARG A 1 178 ? 20.621 -3.324 -14.433 1.00 92.75 178 ARG A N 1
ATOM 1365 C CA . ARG A 1 178 ? 22.080 -3.292 -14.196 1.00 92.75 178 ARG A CA 1
ATOM 1366 C C . ARG A 1 178 ? 22.847 -2.348 -15.129 1.00 92.75 178 ARG A C 1
ATOM 1368 O O . ARG A 1 178 ? 23.993 -2.602 -15.488 1.00 92.75 178 ARG A O 1
ATOM 1375 N N . SER A 1 179 ? 22.235 -1.224 -15.480 1.00 87.69 179 SER A N 1
ATOM 1376 C CA . SER A 1 179 ? 22.882 -0.141 -16.223 1.00 87.69 179 SER A CA 1
ATOM 1377 C C . SER A 1 179 ? 22.876 1.119 -15.355 1.00 87.69 179 SER A C 1
ATOM 1379 O O . SER A 1 179 ? 21.915 1.889 -15.372 1.00 87.69 179 SER A O 1
ATOM 1381 N N . PHE A 1 180 ? 23.892 1.286 -14.512 1.00 86.25 180 PHE A N 1
ATOM 1382 C CA . PHE A 1 180 ? 23.931 2.348 -13.504 1.00 86.25 180 PHE A CA 1
ATOM 1383 C C . PHE A 1 180 ? 24.174 3.725 -14.146 1.00 86.25 180 PHE A C 1
ATOM 1385 O O . PHE A 1 180 ? 25.284 4.024 -14.568 1.00 86.25 180 PHE A O 1
ATOM 1392 N N . HIS A 1 181 ? 23.145 4.578 -14.170 1.00 86.50 181 HIS A N 1
ATOM 1393 C CA . HIS A 1 181 ? 23.206 5.949 -14.711 1.00 86.50 181 HIS A CA 1
ATOM 1394 C C . HIS A 1 181 ? 22.841 7.026 -13.668 1.00 86.50 181 HIS A C 1
ATOM 1396 O O . HIS A 1 181 ? 22.415 8.126 -14.012 1.00 86.50 181 HIS A O 1
ATOM 1402 N N . GLY A 1 182 ? 22.971 6.714 -12.373 1.00 89.94 182 GLY A N 1
ATOM 1403 C CA . GLY A 1 182 ? 22.589 7.619 -11.284 1.00 89.94 182 GLY A CA 1
ATOM 1404 C C . GLY A 1 182 ? 21.076 7.876 -11.192 1.00 89.94 182 GLY A C 1
ATOM 1405 O O . GLY A 1 182 ? 20.253 7.053 -11.609 1.00 89.94 182 GLY A O 1
ATOM 1406 N N . ARG A 1 183 ? 20.692 9.011 -10.589 1.00 93.19 183 ARG A N 1
ATOM 1407 C CA . ARG A 1 183 ? 19.290 9.453 -10.484 1.00 93.19 183 ARG A CA 1
ATOM 1408 C C . ARG A 1 183 ? 18.913 10.300 -11.699 1.00 93.19 183 ARG A C 1
ATOM 1410 O O . ARG A 1 183 ? 19.550 11.311 -11.970 1.00 93.19 183 ARG A O 1
ATOM 1417 N N . HIS A 1 184 ? 17.829 9.930 -12.370 1.00 95.50 184 HIS A N 1
ATOM 1418 C CA . HIS A 1 184 ? 17.226 10.714 -13.445 1.00 95.50 184 HIS A CA 1
ATOM 1419 C C . HIS A 1 184 ? 15.719 10.413 -13.539 1.00 95.50 184 HIS A C 1
ATOM 1421 O O . HIS A 1 184 ? 15.268 9.362 -13.066 1.00 95.50 184 HIS A O 1
ATOM 1427 N N . PRO A 1 185 ? 14.922 11.298 -14.162 1.00 96.06 185 PRO A N 1
ATOM 1428 C CA . PRO A 1 185 ? 13.528 11.014 -14.486 1.00 96.06 185 PRO A CA 1
ATOM 1429 C C . PRO A 1 185 ? 13.394 9.781 -15.386 1.00 96.06 185 PRO A C 1
ATOM 1431 O O . PRO A 1 185 ? 14.235 9.540 -16.256 1.00 96.06 185 PRO A O 1
ATOM 1434 N N . LEU A 1 186 ? 12.310 9.020 -15.226 1.00 96.19 186 LEU A N 1
ATOM 1435 C CA . LEU A 1 186 ? 12.080 7.810 -16.021 1.00 96.19 186 LEU A CA 1
ATOM 1436 C C . LEU A 1 186 ? 11.933 8.105 -17.524 1.00 96.19 186 LEU A C 1
ATOM 1438 O O . LEU A 1 186 ? 12.395 7.327 -18.348 1.00 96.19 186 LEU A O 1
ATOM 1442 N N . GLN A 1 187 ? 11.354 9.253 -17.878 1.00 96.88 187 GLN A N 1
ATOM 1443 C CA . GLN A 1 187 ? 11.210 9.717 -19.266 1.00 96.88 187 GLN A CA 1
ATOM 1444 C C . GLN A 1 187 ? 12.543 9.927 -20.004 1.00 96.88 187 GLN A C 1
ATOM 1446 O O . GLN A 1 187 ? 12.557 9.963 -21.227 1.00 96.88 187 GLN A O 1
ATOM 1451 N N . SER A 1 188 ? 13.645 10.066 -19.264 1.00 96.50 188 SER A N 1
ATOM 1452 C CA . SER A 1 188 ? 15.003 10.252 -19.790 1.00 96.50 188 SER A CA 1
ATOM 1453 C C . SER A 1 188 ? 15.899 9.049 -19.471 1.00 96.50 188 SER A C 1
ATOM 1455 O O . SER A 1 188 ? 17.119 9.172 -19.432 1.00 96.50 188 SER A O 1
ATOM 1457 N N . CYS A 1 189 ? 15.304 7.895 -19.153 1.00 97.19 189 CYS A N 1
ATOM 1458 C CA . CYS A 1 189 ? 16.037 6.697 -18.768 1.00 97.19 189 CYS A CA 1
ATOM 1459 C C . CYS A 1 189 ? 16.677 6.017 -19.977 1.00 97.19 189 CYS A C 1
ATOM 1461 O O . CYS A 1 189 ? 15.969 5.478 -20.817 1.00 97.19 189 CYS A O 1
ATOM 1463 N N . HIS A 1 190 ? 18.008 5.947 -20.007 1.00 96.00 190 HIS A N 1
ATOM 1464 C CA . HIS A 1 190 ? 18.734 5.272 -21.085 1.00 96.00 190 HIS A CA 1
ATOM 1465 C C . HIS A 1 190 ? 18.412 3.770 -21.192 1.00 96.00 190 HIS A C 1
ATOM 1467 O O . HIS A 1 190 ? 18.424 3.201 -22.281 1.00 96.00 190 HIS A O 1
ATOM 1473 N N . SER A 1 191 ? 18.061 3.111 -20.082 1.00 96.75 191 SER A N 1
ATOM 1474 C CA . SER A 1 191 ? 17.678 1.695 -20.117 1.00 96.75 191 SER A CA 1
ATOM 1475 C C . SER A 1 191 ? 16.437 1.447 -20.977 1.00 96.75 191 SER A C 1
ATOM 1477 O O . SER A 1 191 ? 16.331 0.373 -21.557 1.00 96.75 191 SER A O 1
ATOM 1479 N N . LEU A 1 192 ? 15.516 2.414 -21.097 1.00 96.44 192 LEU A N 1
ATOM 1480 C CA . LEU A 1 192 ? 14.367 2.305 -22.006 1.00 96.44 192 LEU A CA 1
ATOM 1481 C C . LEU A 1 192 ? 14.826 2.130 -23.459 1.00 96.44 192 LEU A C 1
ATOM 1483 O O . LEU A 1 192 ? 14.348 1.224 -24.144 1.00 96.44 192 LEU A O 1
ATOM 1487 N N . ASP A 1 193 ? 15.815 2.914 -23.887 1.00 94.44 193 ASP A N 1
ATOM 1488 C CA . ASP A 1 193 ? 16.393 2.819 -25.230 1.00 94.44 193 ASP A CA 1
ATOM 1489 C C . ASP A 1 193 ? 17.109 1.479 -25.434 1.00 94.44 193 ASP A C 1
ATOM 1491 O O . ASP A 1 193 ? 16.910 0.817 -26.452 1.00 94.44 193 ASP A O 1
ATOM 1495 N N . MET A 1 194 ? 17.882 1.027 -24.437 1.00 95.38 194 MET A N 1
ATOM 1496 C CA . MET A 1 194 ? 18.551 -0.282 -24.478 1.00 95.38 194 MET A CA 1
ATOM 1497 C C . MET A 1 194 ? 17.554 -1.443 -24.597 1.00 95.38 194 MET A C 1
ATOM 1499 O O . MET A 1 194 ? 17.845 -2.448 -25.242 1.00 95.38 194 MET A O 1
ATOM 1503 N N . MET A 1 195 ? 16.372 -1.297 -23.997 1.00 95.62 195 MET A N 1
ATOM 1504 C CA . MET A 1 195 ? 15.265 -2.253 -24.082 1.00 95.62 195 MET A CA 1
ATOM 1505 C C . MET A 1 195 ? 14.419 -2.091 -25.354 1.00 95.62 195 MET A C 1
ATOM 1507 O O . MET A 1 195 ? 13.423 -2.796 -25.507 1.00 95.62 195 MET A O 1
ATOM 1511 N N . GLN A 1 196 ? 14.784 -1.169 -26.253 1.00 96.81 196 GLN A N 1
ATOM 1512 C CA . GLN A 1 196 ? 14.024 -0.823 -27.459 1.00 96.81 196 GLN A CA 1
ATOM 1513 C C . GLN A 1 196 ? 12.563 -0.447 -27.148 1.00 96.81 196 GLN A C 1
ATOM 1515 O O . GLN A 1 196 ? 11.639 -0.770 -27.897 1.00 96.81 196 GLN A O 1
ATOM 1520 N N . MET A 1 197 ? 12.341 0.231 -26.019 1.00 97.12 197 MET A N 1
ATOM 1521 C CA . MET A 1 197 ? 11.022 0.630 -25.539 1.00 97.12 197 MET A CA 1
ATOM 1522 C C . MET A 1 197 ? 10.971 2.140 -25.341 1.00 97.12 197 MET A C 1
ATOM 1524 O O . MET A 1 197 ? 11.637 2.684 -24.474 1.00 97.12 197 MET A O 1
ATOM 1528 N N . SER A 1 198 ? 10.104 2.834 -26.072 1.00 97.56 198 SER A N 1
ATOM 1529 C CA . SER A 1 198 ? 9.856 4.256 -25.817 1.00 97.56 198 SER A CA 1
ATOM 1530 C C . SER A 1 198 ? 9.123 4.481 -24.486 1.00 97.56 198 SER A C 1
ATOM 1532 O O . SER A 1 198 ? 8.316 3.658 -24.043 1.00 97.56 198 SER A O 1
ATOM 1534 N N . PHE A 1 199 ? 9.297 5.662 -23.882 1.00 97.81 199 PHE A N 1
ATOM 1535 C CA . PHE A 1 199 ? 8.536 6.051 -22.686 1.00 97.81 199 PHE A CA 1
ATOM 1536 C C . PHE A 1 199 ? 7.010 6.012 -22.910 1.00 97.81 199 PHE A C 1
ATOM 1538 O O . PHE A 1 199 ? 6.241 5.660 -22.011 1.00 97.81 199 PHE A O 1
ATOM 1545 N N . LYS A 1 200 ? 6.549 6.308 -24.134 1.00 98.12 200 LYS A N 1
ATOM 1546 C CA . LYS A 1 200 ? 5.132 6.198 -24.510 1.00 98.12 200 LYS A CA 1
ATOM 1547 C C . LYS A 1 200 ? 4.640 4.747 -24.443 1.00 98.12 200 LYS A C 1
ATOM 1549 O O . LYS A 1 200 ? 3.634 4.490 -23.791 1.00 98.12 200 LYS A O 1
ATOM 1554 N N . GLN A 1 201 ? 5.372 3.801 -25.032 1.00 97.94 201 GLN A N 1
ATOM 1555 C CA . GLN A 1 201 ? 5.029 2.373 -24.957 1.00 97.94 201 GLN A CA 1
ATOM 1556 C C . GLN A 1 201 ? 5.021 1.873 -23.507 1.00 97.94 201 GLN A C 1
ATOM 1558 O O . GLN A 1 201 ? 4.089 1.181 -23.099 1.00 97.94 201 GLN A O 1
ATOM 1563 N N . TYR A 1 202 ? 6.008 2.281 -22.702 1.00 98.00 202 TYR A N 1
ATOM 1564 C CA . TYR A 1 202 ? 6.050 1.963 -21.274 1.00 98.00 202 TYR A CA 1
ATOM 1565 C C . TYR A 1 202 ? 4.804 2.476 -20.532 1.00 98.00 202 TYR A C 1
ATOM 1567 O O . TYR A 1 202 ? 4.159 1.727 -19.797 1.00 98.00 202 TYR A O 1
ATOM 1575 N N . THR A 1 203 ? 4.439 3.747 -20.721 1.00 97.50 203 THR A N 1
ATOM 1576 C CA . THR A 1 203 ? 3.287 4.350 -20.027 1.00 97.50 203 THR A CA 1
ATOM 1577 C C . THR A 1 203 ? 1.954 3.747 -20.471 1.00 97.50 203 THR A C 1
ATOM 1579 O O . THR A 1 203 ? 1.067 3.551 -19.635 1.00 97.50 203 THR A O 1
ATOM 1582 N N . GLU A 1 204 ? 1.806 3.408 -21.754 1.00 97.88 204 GLU A N 1
ATOM 1583 C CA . GLU A 1 204 ? 0.650 2.675 -22.282 1.00 97.88 204 GLU A CA 1
ATOM 1584 C C . GLU A 1 204 ? 0.546 1.276 -21.669 1.00 97.88 204 GLU A C 1
ATOM 1586 O O . GLU A 1 204 ? -0.524 0.891 -21.188 1.00 97.88 204 GLU A O 1
ATOM 1591 N N . TRP A 1 205 ? 1.663 0.549 -21.591 1.00 98.06 205 TRP A N 1
ATOM 1592 C CA . TRP A 1 205 ? 1.712 -0.759 -20.945 1.00 98.06 205 TRP A CA 1
ATOM 1593 C C . TRP A 1 205 ? 1.380 -0.674 -19.444 1.00 98.06 205 TRP A C 1
ATOM 1595 O O . TRP A 1 205 ? 0.497 -1.401 -18.978 1.00 98.06 205 TRP A O 1
ATOM 1605 N N . LYS A 1 206 ? 1.986 0.274 -18.705 1.00 97.88 206 LYS A N 1
ATOM 1606 C CA . LYS A 1 206 ? 1.724 0.539 -17.273 1.00 97.88 206 LYS A CA 1
ATOM 1607 C C . LYS A 1 206 ? 0.243 0.825 -17.018 1.00 97.88 206 LYS A C 1
ATOM 1609 O O . LYS A 1 206 ? -0.331 0.300 -16.069 1.00 97.88 206 LYS A O 1
ATOM 1614 N N . ARG A 1 207 ? -0.414 1.601 -17.891 1.00 96.94 207 ARG A N 1
ATOM 1615 C CA . ARG A 1 207 ? -1.856 1.918 -17.803 1.00 96.94 207 ARG A CA 1
ATOM 1616 C C . ARG A 1 207 ? -2.758 0.681 -17.931 1.00 96.94 207 ARG A C 1
ATOM 1618 O O . ARG A 1 207 ? -3.916 0.711 -17.502 1.00 96.94 207 ARG A O 1
ATOM 1625 N N . GLY A 1 208 ? -2.245 -0.398 -18.520 1.00 97.06 208 GLY A N 1
ATOM 1626 C CA . GLY A 1 208 ? -2.919 -1.691 -18.584 1.00 97.06 208 GLY A CA 1
ATOM 1627 C C . GLY A 1 208 ? -2.926 -2.462 -17.259 1.00 97.06 208 GLY A C 1
ATOM 1628 O O . GLY A 1 208 ? -3.743 -3.364 -17.102 1.00 97.06 208 GLY A O 1
ATOM 1629 N N . ILE A 1 209 ? -2.071 -2.112 -16.291 1.00 97.75 209 ILE A N 1
ATOM 1630 C CA . ILE A 1 209 ? -2.017 -2.773 -14.980 1.00 97.75 209 ILE A CA 1
ATOM 1631 C C . ILE A 1 209 ? -3.189 -2.276 -14.127 1.00 97.75 209 ILE A C 1
ATOM 1633 O O . ILE A 1 209 ? -3.121 -1.231 -13.477 1.00 97.75 209 ILE A O 1
ATOM 1637 N N . ARG A 1 210 ? -4.291 -3.029 -14.146 1.00 96.00 210 ARG A N 1
ATOM 1638 C CA . ARG A 1 210 ? -5.527 -2.700 -13.427 1.00 96.00 210 ARG A CA 1
ATOM 1639 C C . ARG A 1 210 ? -5.851 -3.783 -12.409 1.00 96.00 210 ARG A C 1
ATOM 1641 O O . ARG A 1 210 ? -6.227 -4.893 -12.769 1.00 96.00 210 ARG A O 1
ATOM 1648 N N . TYR A 1 211 ? -5.732 -3.440 -11.133 1.00 94.38 211 TYR A N 1
ATOM 1649 C CA . TYR A 1 211 ? -6.079 -4.338 -10.037 1.00 94.38 211 TYR A CA 1
ATOM 1650 C C . TYR A 1 211 ? -7.599 -4.517 -9.939 1.00 94.38 211 TYR A C 1
ATOM 1652 O O . TYR A 1 211 ? -8.350 -3.542 -9.899 1.00 94.38 211 TYR A O 1
ATOM 1660 N N . GLY A 1 212 ? -8.056 -5.771 -9.911 1.00 91.69 212 GLY A N 1
ATOM 1661 C CA . GLY A 1 212 ? -9.471 -6.110 -9.743 1.00 91.69 212 GLY A CA 1
ATOM 1662 C C . GLY A 1 212 ? -9.991 -5.898 -8.314 1.00 91.69 212 GLY A C 1
ATOM 1663 O O . GLY A 1 212 ? -9.253 -5.534 -7.401 1.00 91.69 212 GLY A O 1
ATOM 1664 N N . LYS A 1 213 ? -11.277 -6.206 -8.090 1.00 88.12 213 LYS A N 1
ATOM 1665 C CA . LYS A 1 213 ? -11.953 -6.056 -6.780 1.00 88.12 213 LYS A CA 1
ATOM 1666 C C . LYS A 1 213 ? -11.325 -6.875 -5.638 1.00 88.12 213 LYS A C 1
ATOM 1668 O O . LYS A 1 213 ? -11.580 -6.576 -4.476 1.00 88.12 213 LYS A O 1
ATOM 1673 N N . GLY A 1 214 ? -10.534 -7.904 -5.955 1.00 86.00 214 GLY A N 1
ATOM 1674 C CA . GLY A 1 214 ? -9.839 -8.738 -4.966 1.00 86.00 214 GLY A CA 1
ATOM 1675 C C . GLY A 1 214 ? -8.699 -8.019 -4.238 1.00 86.00 214 GLY A C 1
ATOM 1676 O O . GLY A 1 214 ? -8.344 -8.399 -3.124 1.00 86.00 214 GLY A O 1
ATOM 1677 N N . PHE A 1 215 ? -8.162 -6.946 -4.819 1.00 89.31 215 PHE A N 1
ATOM 1678 C CA . PHE A 1 215 ? -7.070 -6.192 -4.221 1.00 89.31 215 PHE A CA 1
ATOM 1679 C C . PHE A 1 215 ? -7.601 -5.132 -3.264 1.00 89.31 215 PHE A C 1
ATOM 1681 O O . PHE A 1 215 ? -8.462 -4.322 -3.609 1.00 89.31 215 PHE A O 1
ATOM 1688 N N . LYS A 1 216 ? -7.053 -5.101 -2.049 1.00 85.12 216 LYS A N 1
ATOM 1689 C CA . LYS A 1 216 ? -7.423 -4.112 -1.034 1.00 85.12 216 LYS A CA 1
ATOM 1690 C C . LYS A 1 216 ? -6.321 -3.071 -0.899 1.00 85.12 216 LYS A C 1
ATOM 1692 O O . LYS A 1 216 ? -5.277 -3.353 -0.323 1.00 85.12 216 LYS A O 1
ATOM 1697 N N . GLY A 1 217 ? -6.599 -1.868 -1.402 1.00 91.25 217 GLY A N 1
ATOM 1698 C CA . GLY A 1 217 ? -5.771 -0.683 -1.185 1.00 91.25 217 GLY A CA 1
ATOM 1699 C C . GLY A 1 217 ? -4.413 -0.756 -1.875 1.00 91.25 217 GLY A C 1
ATOM 1700 O O . GLY A 1 217 ? -3.397 -0.780 -1.197 1.00 91.25 217 GLY A O 1
ATOM 1701 N N . ILE A 1 218 ? -4.376 -0.770 -3.208 1.00 95.56 218 ILE A N 1
ATOM 1702 C CA . ILE A 1 218 ? -3.141 -0.539 -3.973 1.00 95.56 218 ILE A CA 1
ATOM 1703 C C . ILE A 1 218 ? -3.279 0.779 -4.717 1.00 95.56 218 ILE A C 1
ATOM 1705 O O . ILE A 1 218 ? -4.274 1.009 -5.406 1.00 95.56 218 ILE A O 1
ATOM 1709 N N . CYS A 1 219 ? -2.277 1.645 -4.594 1.00 95.69 219 CYS A N 1
ATOM 1710 C CA . CYS A 1 219 ? -2.249 2.886 -5.345 1.00 95.69 219 CYS A CA 1
ATOM 1711 C C . CYS A 1 219 ? -2.018 2.606 -6.832 1.00 95.69 219 CYS A C 1
ATOM 1713 O O . CYS A 1 219 ? -0.989 2.064 -7.214 1.00 95.69 219 CYS A O 1
ATOM 1715 N N . TRP A 1 220 ? -2.938 3.021 -7.698 1.00 92.94 220 TRP A N 1
ATOM 1716 C CA . TRP A 1 220 ? -2.837 2.800 -9.147 1.00 92.94 220 TRP A CA 1
ATOM 1717 C C . TRP A 1 220 ? -1.735 3.627 -9.834 1.00 92.94 220 TRP A C 1
ATOM 1719 O O . TRP A 1 220 ? -1.399 3.349 -10.979 1.00 92.94 220 TRP A O 1
ATOM 1729 N N . LYS A 1 221 ? -1.179 4.650 -9.168 1.00 94.25 221 LYS A N 1
ATOM 1730 C CA . LYS A 1 221 ? -0.102 5.492 -9.720 1.00 94.25 221 LYS A CA 1
ATOM 1731 C C . LYS A 1 221 ? 1.286 4.895 -9.490 1.00 94.25 221 LYS A C 1
ATOM 1733 O O . LYS A 1 221 ? 2.083 4.773 -10.422 1.00 94.25 221 LYS A O 1
ATOM 1738 N N . CYS A 1 222 ? 1.577 4.542 -8.236 1.00 96.50 222 CYS A N 1
ATOM 1739 C CA . CYS A 1 222 ? 2.884 4.029 -7.814 1.00 96.50 222 CYS A CA 1
ATOM 1740 C C . CYS A 1 222 ? 2.912 2.514 -7.580 1.00 96.50 222 CYS A C 1
ATOM 1742 O O . CYS A 1 222 ? 3.991 1.958 -7.414 1.00 96.50 222 CYS A O 1
ATOM 1744 N N . HIS A 1 223 ? 1.755 1.842 -7.590 1.00 97.38 223 HIS A N 1
ATOM 1745 C CA . HIS A 1 223 ? 1.597 0.399 -7.363 1.00 97.38 223 HIS A CA 1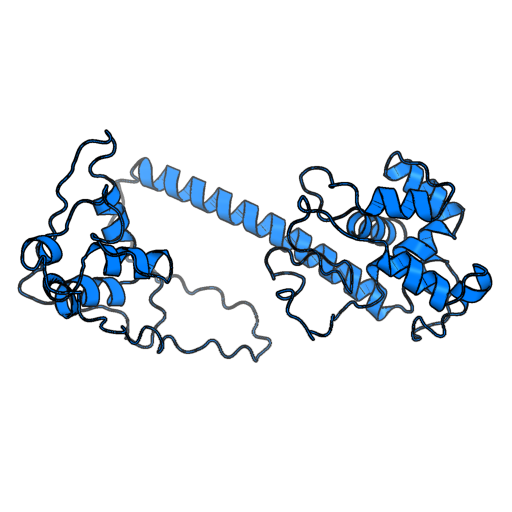
ATOM 1746 C C . HIS A 1 223 ? 2.030 -0.085 -5.966 1.00 97.38 223 HIS A C 1
ATOM 1748 O O . HIS A 1 223 ? 2.176 -1.284 -5.736 1.00 97.38 223 HIS A O 1
ATOM 1754 N N . VAL A 1 224 ? 2.166 0.845 -5.014 1.00 97.44 224 VAL A N 1
ATOM 1755 C CA . VAL A 1 224 ? 2.452 0.570 -3.598 1.00 97.44 224 VAL A CA 1
ATOM 1756 C C . VAL A 1 224 ? 1.142 0.270 -2.847 1.00 97.44 224 VAL A C 1
ATOM 1758 O O . VAL A 1 224 ? 0.152 0.989 -3.044 1.00 97.44 224 VAL A O 1
ATOM 1761 N N . PRO A 1 225 ? 1.092 -0.769 -1.992 1.00 96.56 225 PRO A N 1
ATOM 1762 C CA . PRO A 1 225 ? -0.065 -1.026 -1.138 1.00 96.56 225 PRO A CA 1
ATOM 1763 C C . PRO A 1 225 ? -0.218 0.046 -0.044 1.00 96.56 225 PRO A C 1
ATOM 1765 O O . PRO A 1 225 ? 0.763 0.548 0.495 1.00 96.56 225 PRO A O 1
ATOM 1768 N N . THR A 1 226 ? -1.451 0.394 0.328 1.00 95.12 226 THR A N 1
ATOM 1769 C CA . THR A 1 226 ? -1.727 1.357 1.410 1.00 95.12 226 THR A CA 1
ATOM 1770 C C . THR A 1 226 ? -1.450 0.764 2.781 1.00 95.12 226 THR A C 1
ATOM 1772 O O . THR A 1 226 ? -1.072 1.485 3.701 1.00 95.12 226 THR A O 1
ATOM 1775 N N . CYS A 1 227 ? -1.625 -0.554 2.928 1.00 94.00 227 CYS A N 1
ATOM 1776 C CA . CYS A 1 227 ? -1.478 -1.274 4.193 1.00 94.00 227 CYS A CA 1
ATOM 1777 C C . CYS A 1 227 ? -2.310 -0.640 5.322 1.00 94.00 227 CYS A C 1
ATOM 1779 O O . CYS A 1 227 ? -1.826 -0.485 6.438 1.00 94.00 227 CYS A O 1
ATOM 1781 N N . LYS A 1 228 ? -3.576 -0.288 5.032 1.00 90.44 228 LYS A N 1
ATOM 1782 C CA . LYS A 1 228 ? -4.467 0.478 5.935 1.00 90.44 228 LYS A CA 1
ATOM 1783 C C . LYS A 1 228 ? -3.907 1.862 6.272 1.00 90.44 228 LYS A C 1
ATOM 1785 O O . LYS A 1 228 ? -3.872 2.256 7.433 1.00 90.44 228 LYS A O 1
ATOM 1790 N N . ASP A 1 229 ? -3.441 2.548 5.237 1.00 91.62 229 ASP A N 1
ATOM 1791 C CA . ASP A 1 229 ? -2.901 3.908 5.291 1.00 91.62 229 ASP A CA 1
ATOM 1792 C C . ASP A 1 229 ? -1.605 4.049 6.112 1.00 91.62 229 ASP A C 1
ATOM 1794 O O . ASP A 1 229 ? -1.190 5.154 6.451 1.00 91.62 229 ASP A O 1
ATOM 1798 N N . LEU A 1 230 ? -0.946 2.924 6.420 1.00 92.56 230 LEU A N 1
ATOM 1799 C CA . LEU A 1 230 ? 0.322 2.889 7.152 1.00 92.56 230 LEU A CA 1
ATOM 1800 C C . LEU A 1 230 ? 1.538 3.064 6.235 1.00 92.56 230 LEU A C 1
ATOM 1802 O O . LEU A 1 230 ? 2.545 3.620 6.668 1.00 92.56 230 LEU A O 1
ATOM 1806 N N . LEU A 1 231 ? 1.463 2.568 4.994 1.00 95.12 231 LEU A N 1
ATOM 1807 C CA . LEU A 1 231 ? 2.561 2.665 4.029 1.00 95.12 231 LEU A CA 1
ATOM 1808 C C . LEU A 1 231 ? 2.333 3.809 3.043 1.00 95.12 231 LEU A C 1
ATOM 1810 O O . LEU A 1 231 ? 3.194 4.665 2.890 1.00 95.12 231 LEU A O 1
ATOM 1814 N N . HIS A 1 232 ? 1.168 3.838 2.400 1.00 92.75 232 HIS A N 1
ATOM 1815 C CA . HIS A 1 232 ? 0.774 4.882 1.458 1.00 92.75 232 HIS A CA 1
ATOM 1816 C C . HIS A 1 232 ? -0.523 5.532 1.954 1.00 92.75 232 HIS A C 1
ATOM 1818 O O . HIS A 1 232 ? -1.416 4.788 2.365 1.00 92.75 232 HIS A O 1
ATOM 1824 N N . PRO A 1 233 ? -0.662 6.873 1.898 1.00 89.56 233 PRO A N 1
ATOM 1825 C CA . PRO A 1 233 ? -1.871 7.563 2.346 1.00 89.56 233 PRO A CA 1
ATOM 1826 C C . PRO A 1 233 ? -3.123 7.108 1.574 1.00 89.56 233 PRO A C 1
ATOM 1828 O O . PRO A 1 233 ? -2.996 6.470 0.515 1.00 89.56 233 PRO A O 1
ATOM 1831 N N . PRO A 1 234 ? -4.329 7.468 2.055 1.00 86.19 234 PRO A N 1
ATOM 1832 C CA . PRO A 1 234 ? -5.575 7.183 1.357 1.00 86.19 234 PRO A CA 1
ATOM 1833 C C . PRO A 1 234 ? -5.523 7.603 -0.116 1.00 86.19 234 PRO A C 1
ATOM 1835 O O . PRO A 1 234 ? -4.905 8.605 -0.489 1.00 86.19 234 PRO A O 1
ATOM 1838 N N . LEU A 1 235 ? -6.161 6.808 -0.976 1.00 88.06 235 LEU A N 1
ATOM 1839 C CA . LEU A 1 235 ? -6.119 6.976 -2.430 1.00 88.06 235 LEU A CA 1
ATOM 1840 C C . LEU A 1 235 ? -7.047 8.110 -2.887 1.00 88.06 235 LEU A C 1
ATOM 1842 O O . LEU A 1 235 ? -8.077 7.873 -3.516 1.00 88.06 235 LEU A O 1
ATOM 1846 N N . GLU A 1 236 ? -6.680 9.346 -2.571 1.00 88.75 236 GLU A N 1
ATOM 1847 C CA . GLU A 1 236 ? -7.412 10.542 -2.981 1.00 88.75 236 GLU A CA 1
ATOM 1848 C C . GLU A 1 236 ? -6.950 11.054 -4.354 1.00 88.75 236 GLU A C 1
ATOM 1850 O O . GLU A 1 236 ? -5.783 10.950 -4.755 1.00 88.75 236 GLU A O 1
ATOM 1855 N N . LYS A 1 237 ? -7.889 11.626 -5.116 1.00 84.44 237 LYS A N 1
ATOM 1856 C CA . LYS A 1 237 ? -7.598 12.198 -6.435 1.00 84.44 237 LYS A CA 1
ATOM 1857 C C . LYS A 1 237 ? -6.696 13.425 -6.270 1.00 84.44 237 LYS A C 1
ATOM 1859 O O . LYS A 1 237 ? -7.017 14.333 -5.520 1.00 84.44 237 LYS A O 1
ATOM 1864 N N . GLY A 1 238 ? -5.589 13.469 -7.013 1.00 84.19 238 GLY A N 1
ATOM 1865 C CA . GLY A 1 238 ? -4.648 14.602 -6.997 1.00 84.19 238 GLY A CA 1
ATOM 1866 C C . GLY A 1 238 ? -3.478 14.462 -6.019 1.00 84.19 238 GLY A C 1
ATOM 1867 O O . GLY A 1 238 ? -2.529 15.233 -6.118 1.00 84.19 238 GLY A O 1
ATOM 1868 N N . MET A 1 239 ? -3.471 13.437 -5.162 1.00 86.19 239 MET A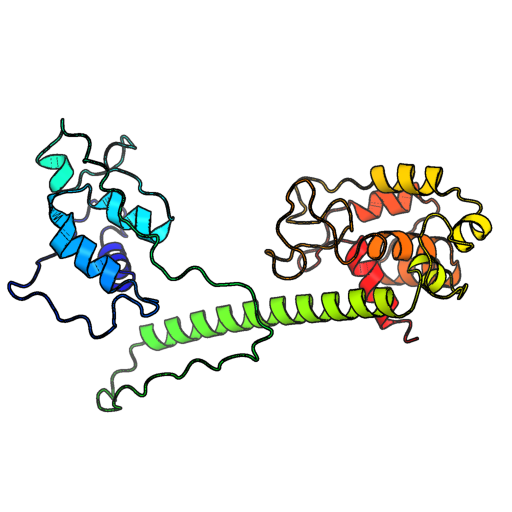 N 1
ATOM 1869 C CA . MET A 1 239 ? -2.335 13.179 -4.276 1.00 86.19 239 MET A CA 1
ATOM 1870 C C . MET A 1 239 ? -1.066 12.831 -5.065 1.00 86.19 239 MET A C 1
ATOM 1872 O O . MET A 1 239 ? -1.114 12.086 -6.058 1.00 86.19 239 MET A O 1
ATOM 1876 N N . LYS A 1 240 ? 0.064 13.388 -4.610 1.00 92.19 240 LYS A N 1
ATOM 1877 C CA . LYS A 1 240 ? 1.413 13.031 -5.063 1.00 92.19 240 LYS A CA 1
ATOM 1878 C C . LYS A 1 240 ? 1.844 11.740 -4.371 1.00 92.19 240 LYS A C 1
ATOM 1880 O O . LYS A 1 240 ? 1.650 11.591 -3.167 1.00 92.19 240 LYS A O 1
ATOM 1885 N N . CYS A 1 241 ? 2.421 10.818 -5.132 1.00 95.19 241 CYS A N 1
ATOM 1886 C CA . CYS A 1 241 ? 2.935 9.564 -4.597 1.00 95.19 241 CYS A CA 1
ATOM 1887 C C . CYS A 1 241 ? 4.421 9.718 -4.279 1.00 95.19 241 CYS A C 1
ATOM 1889 O O . CYS A 1 241 ? 5.201 10.079 -5.153 1.00 95.19 241 CYS A O 1
ATOM 1891 N N . GLU A 1 242 ? 4.824 9.404 -3.048 1.00 96.31 242 GLU A N 1
ATOM 1892 C CA . GLU A 1 242 ? 6.228 9.519 -2.629 1.00 96.31 242 GLU A CA 1
ATOM 1893 C C . GLU A 1 242 ? 7.172 8.588 -3.415 1.00 96.31 242 GLU A C 1
ATOM 1895 O O . GLU A 1 242 ? 8.335 8.923 -3.643 1.00 96.31 242 GLU A O 1
ATOM 1900 N N . TRP A 1 243 ? 6.655 7.429 -3.830 1.00 97.19 243 TRP A N 1
ATOM 1901 C CA . TRP A 1 243 ? 7.383 6.375 -4.544 1.00 97.19 243 TRP A CA 1
ATOM 1902 C C . TRP A 1 243 ? 6.838 6.169 -5.960 1.00 97.19 243 TRP A C 1
ATOM 1904 O O . TRP A 1 243 ? 6.730 5.040 -6.447 1.00 97.19 243 TRP A O 1
ATOM 1914 N N . GLU A 1 244 ? 6.413 7.259 -6.603 1.00 95.25 244 GLU A N 1
ATOM 1915 C CA . GLU A 1 244 ? 6.097 7.232 -8.029 1.00 95.25 244 GLU A CA 1
ATOM 1916 C C . GLU A 1 244 ? 7.297 6.697 -8.824 1.00 95.25 244 GLU A C 1
ATOM 1918 O O . GLU A 1 244 ? 8.445 7.012 -8.525 1.00 95.25 244 GLU A O 1
ATOM 1923 N N . ASP A 1 245 ? 7.018 5.833 -9.800 1.00 96.06 245 ASP A N 1
ATOM 1924 C CA . ASP A 1 245 ? 8.029 5.241 -10.682 1.00 96.06 245 ASP A CA 1
ATOM 1925 C C . ASP A 1 245 ? 9.153 4.453 -9.977 1.00 96.06 245 ASP A C 1
ATOM 1927 O O . ASP A 1 245 ? 10.282 4.376 -10.458 1.00 96.06 245 ASP A O 1
ATOM 1931 N N . ILE A 1 246 ? 8.818 3.775 -8.873 1.00 97.94 246 ILE A N 1
ATOM 1932 C CA . ILE A 1 246 ? 9.712 2.797 -8.234 1.00 97.94 246 ILE A CA 1
ATOM 1933 C C . ILE A 1 246 ? 9.316 1.363 -8.591 1.00 97.94 246 ILE A C 1
ATOM 1935 O O . ILE A 1 246 ? 10.067 0.662 -9.269 1.00 97.94 246 ILE A O 1
ATOM 1939 N N . VAL A 1 247 ? 8.120 0.929 -8.181 1.00 98.31 247 VAL A N 1
ATOM 1940 C CA . VAL A 1 247 ? 7.714 -0.486 -8.254 1.00 98.31 247 VAL A CA 1
ATOM 1941 C C . VAL A 1 247 ? 7.691 -0.989 -9.701 1.00 98.31 247 VAL A C 1
ATOM 1943 O O . VAL A 1 247 ? 8.402 -1.928 -10.046 1.00 98.31 247 VAL A O 1
ATOM 1946 N N . ILE A 1 248 ? 6.911 -0.352 -10.580 1.00 98.44 248 ILE A N 1
ATOM 1947 C CA . ILE A 1 248 ? 6.736 -0.839 -11.959 1.00 98.44 248 ILE A CA 1
ATOM 1948 C C . ILE A 1 248 ? 8.010 -0.728 -12.810 1.00 98.44 248 ILE A C 1
ATOM 1950 O O . ILE A 1 248 ? 8.329 -1.698 -13.497 1.00 98.44 248 ILE A O 1
ATOM 1954 N N . PRO A 1 249 ? 8.788 0.368 -12.754 1.00 98.31 249 PRO A N 1
ATOM 1955 C CA . PRO A 1 249 ? 10.082 0.419 -13.432 1.00 98.31 249 PRO A CA 1
ATOM 1956 C C . PRO A 1 249 ? 11.047 -0.680 -12.988 1.00 98.31 249 PRO A C 1
ATOM 1958 O O . PRO A 1 249 ? 11.717 -1.259 -13.839 1.00 98.31 249 PRO A O 1
ATOM 1961 N N . THR A 1 250 ? 11.063 -1.020 -11.691 1.00 98.44 250 THR A N 1
ATOM 1962 C CA . THR A 1 250 ? 11.853 -2.151 -11.172 1.00 98.44 250 THR A CA 1
ATOM 1963 C C . THR A 1 250 ? 11.421 -3.466 -11.819 1.00 98.44 250 THR A C 1
ATOM 1965 O O . THR A 1 250 ? 12.250 -4.234 -12.298 1.00 98.44 250 THR A O 1
ATOM 1968 N N . VAL A 1 251 ? 10.111 -3.714 -11.890 1.00 98.56 251 VAL A N 1
ATOM 1969 C CA . VAL A 1 251 ? 9.550 -4.925 -12.507 1.00 98.56 251 VAL A CA 1
ATOM 1970 C C . VAL A 1 251 ? 9.926 -5.037 -13.991 1.00 98.56 251 VAL A C 1
ATOM 1972 O O . VAL A 1 251 ? 10.318 -6.111 -14.446 1.00 98.56 251 VAL A O 1
ATOM 1975 N N . VAL A 1 252 ? 9.849 -3.937 -14.747 1.00 98.38 252 VAL A N 1
ATOM 1976 C CA . VAL A 1 252 ? 10.217 -3.922 -16.174 1.00 98.38 252 VAL A CA 1
ATOM 1977 C C . VAL A 1 252 ? 11.718 -4.133 -16.371 1.00 98.38 252 VAL A C 1
ATOM 1979 O O . VAL A 1 252 ? 12.104 -4.892 -17.261 1.00 98.38 252 VAL A O 1
ATOM 1982 N N . GLY A 1 253 ? 12.567 -3.522 -15.541 1.00 97.81 253 GLY A N 1
ATOM 1983 C CA . GLY A 1 253 ? 14.011 -3.751 -15.611 1.00 97.81 253 GLY A CA 1
ATOM 1984 C C . GLY A 1 253 ? 14.388 -5.199 -15.281 1.00 97.81 253 GLY A C 1
ATOM 1985 O O . GLY A 1 253 ? 15.172 -5.794 -16.017 1.00 97.81 253 GLY A O 1
ATOM 1986 N N . ILE A 1 254 ? 13.746 -5.819 -14.276 1.00 98.31 254 ILE A N 1
ATOM 1987 C CA . ILE A 1 254 ? 13.901 -7.257 -13.978 1.00 98.31 254 ILE A CA 1
ATOM 1988 C C . ILE A 1 254 ? 13.506 -8.114 -15.184 1.00 98.31 254 ILE A C 1
ATOM 1990 O O . ILE A 1 254 ? 14.221 -9.051 -15.520 1.00 98.31 254 ILE A O 1
ATOM 1994 N N . PHE A 1 255 ? 12.382 -7.814 -15.842 1.00 98.50 255 PHE A N 1
ATOM 1995 C CA . PHE A 1 255 ? 11.916 -8.594 -16.992 1.00 98.50 255 PHE A CA 1
ATOM 1996 C C . PHE A 1 255 ? 12.878 -8.531 -18.187 1.00 98.50 255 PHE A C 1
ATOM 1998 O O . PHE A 1 255 ? 13.056 -9.529 -18.888 1.00 98.50 255 PHE A O 1
ATOM 2005 N N . ASN A 1 256 ? 13.490 -7.376 -18.436 1.00 97.88 256 ASN A N 1
ATOM 2006 C CA . ASN A 1 256 ? 14.395 -7.204 -19.570 1.00 97.88 256 ASN A CA 1
ATOM 2007 C C . ASN A 1 256 ? 15.835 -7.637 -19.269 1.00 97.88 256 ASN A C 1
ATOM 2009 O O . ASN A 1 256 ? 16.595 -7.910 -20.193 1.00 97.88 256 ASN A O 1
ATOM 2013 N N . ASN A 1 257 ? 16.211 -7.771 -17.998 1.00 97.25 257 ASN A N 1
ATOM 2014 C CA . ASN A 1 257 ? 17.457 -8.421 -17.620 1.00 97.25 257 ASN A CA 1
ATOM 2015 C C . ASN A 1 257 ? 17.267 -9.951 -17.608 1.00 97.25 257 ASN A C 1
ATOM 2017 O O . ASN A 1 257 ? 16.575 -10.499 -16.752 1.00 97.25 257 ASN A O 1
ATOM 2021 N N . GLN A 1 258 ? 17.881 -10.662 -18.559 1.00 97.25 258 GLN A N 1
ATOM 2022 C CA . GLN A 1 258 ? 17.664 -12.104 -18.745 1.00 97.25 258 GLN A CA 1
ATOM 2023 C C . GLN A 1 258 ? 17.988 -12.939 -17.497 1.00 97.25 258 GLN A C 1
ATOM 2025 O O . GLN A 1 258 ? 17.220 -13.839 -17.152 1.00 97.25 258 GLN A O 1
ATOM 2030 N N . GLU A 1 259 ? 19.096 -12.642 -16.817 1.00 97.38 259 GLU A N 1
ATOM 2031 C CA . GLU A 1 259 ? 19.531 -13.354 -15.611 1.00 97.38 259 GLU A CA 1
ATOM 2032 C C . GLU A 1 259 ? 18.516 -13.167 -14.473 1.00 97.38 259 GLU A C 1
ATOM 2034 O O . GLU A 1 259 ? 18.038 -14.141 -13.882 1.00 97.38 259 GLU A O 1
ATOM 2039 N N . LEU A 1 260 ? 18.119 -11.915 -14.217 1.00 97.44 260 LEU A N 1
ATOM 2040 C CA . LEU A 1 260 ? 17.141 -11.582 -13.184 1.00 97.44 260 LEU A CA 1
ATOM 2041 C C . LEU A 1 260 ? 15.764 -12.156 -13.494 1.00 97.44 260 LEU A C 1
ATOM 2043 O O . LEU A 1 260 ? 15.137 -12.722 -12.600 1.00 97.44 260 LEU A O 1
ATOM 2047 N N . ARG A 1 261 ? 15.306 -12.066 -14.748 1.00 98.25 261 ARG A N 1
ATOM 2048 C CA . ARG A 1 261 ? 14.028 -12.639 -15.177 1.00 98.25 261 ARG A CA 1
ATOM 2049 C C . ARG A 1 261 ? 13.984 -14.137 -14.908 1.00 98.25 261 ARG A C 1
ATOM 2051 O O . ARG A 1 261 ? 13.010 -14.600 -14.324 1.00 98.25 261 ARG A O 1
ATOM 2058 N N . ILE A 1 262 ? 15.017 -14.889 -15.297 1.00 98.12 262 ILE A N 1
ATOM 2059 C CA . ILE A 1 262 ? 15.074 -16.345 -15.077 1.00 98.12 262 ILE A CA 1
ATOM 2060 C C . ILE A 1 262 ? 15.055 -16.665 -13.577 1.00 98.12 262 ILE A C 1
ATOM 2062 O O . ILE A 1 262 ? 14.337 -17.568 -13.140 1.00 98.12 262 ILE A O 1
ATOM 2066 N N . SER A 1 263 ? 15.816 -15.914 -12.778 1.00 98.00 263 SER A N 1
ATOM 2067 C CA . SER A 1 263 ? 15.864 -16.098 -11.326 1.00 98.00 263 SER A CA 1
ATOM 2068 C C . SER A 1 263 ? 14.507 -15.806 -10.663 1.00 98.00 263 SER A C 1
ATOM 2070 O O . SER A 1 263 ? 14.011 -16.615 -9.874 1.00 98.00 263 SER A O 1
ATOM 2072 N N . ALA A 1 264 ? 13.843 -14.716 -11.060 1.00 98.19 264 ALA A N 1
ATOM 2073 C CA . ALA A 1 264 ? 12.504 -14.353 -10.600 1.00 98.19 264 ALA A CA 1
ATOM 2074 C C . ALA A 1 264 ? 11.461 -15.410 -10.990 1.00 98.19 264 ALA A C 1
ATOM 2076 O O . ALA A 1 264 ? 10.701 -15.883 -10.148 1.00 98.19 264 ALA A O 1
ATOM 2077 N N . GLN A 1 265 ? 11.454 -15.835 -12.255 1.00 98.44 265 GLN A N 1
ATOM 2078 C CA . GLN A 1 265 ? 10.561 -16.877 -12.770 1.00 98.44 265 GLN A CA 1
ATOM 2079 C C . GLN A 1 265 ? 10.658 -18.167 -11.958 1.00 98.44 265 GLN A C 1
ATOM 2081 O O . GLN A 1 265 ? 9.640 -18.740 -11.569 1.00 98.44 265 GLN A O 1
ATOM 2086 N N . ARG A 1 266 ? 11.885 -18.580 -11.620 1.00 98.31 266 ARG A N 1
ATOM 2087 C CA . ARG A 1 266 ? 12.126 -19.728 -10.743 1.00 98.31 266 ARG A CA 1
ATOM 2088 C C . ARG A 1 266 ? 11.585 -19.485 -9.333 1.00 98.31 266 ARG A C 1
ATOM 2090 O O . ARG A 1 266 ? 10.893 -20.347 -8.801 1.00 98.31 266 ARG A O 1
ATOM 2097 N N . ARG A 1 267 ? 11.862 -18.321 -8.734 1.00 97.50 267 ARG A N 1
ATOM 2098 C CA . ARG A 1 267 ? 11.414 -17.972 -7.372 1.00 97.50 267 ARG A CA 1
ATOM 2099 C C . ARG A 1 267 ? 9.893 -17.993 -7.226 1.00 97.50 267 ARG A C 1
ATOM 2101 O O . ARG A 1 267 ? 9.398 -18.449 -6.195 1.00 97.50 267 ARG A O 1
ATOM 2108 N N . PHE A 1 268 ? 9.186 -17.475 -8.226 1.00 96.75 268 PHE A N 1
ATOM 2109 C CA . PHE A 1 268 ? 7.731 -17.322 -8.220 1.00 96.75 268 PHE A CA 1
ATOM 2110 C C . PHE A 1 268 ? 6.996 -18.463 -8.938 1.00 96.75 268 PHE A C 1
ATOM 2112 O O . PHE A 1 268 ? 5.772 -18.448 -8.974 1.00 96.75 268 PHE A O 1
ATOM 2119 N N . SER A 1 269 ? 7.715 -19.467 -9.460 1.00 97.19 269 SER A N 1
ATOM 2120 C CA . SER A 1 269 ? 7.150 -20.610 -10.202 1.00 97.19 269 SER A CA 1
ATOM 2121 C C . SER A 1 269 ? 6.251 -20.189 -11.370 1.00 97.19 269 SER A C 1
ATOM 2123 O O . SER A 1 269 ? 5.152 -20.705 -11.561 1.00 97.19 269 SER A O 1
ATOM 2125 N N . VAL A 1 270 ? 6.724 -19.224 -12.156 1.00 97.75 270 VAL A N 1
ATOM 2126 C CA . VAL A 1 270 ? 5.999 -18.619 -13.282 1.00 97.75 270 VAL A CA 1
ATOM 2127 C C . VAL A 1 270 ? 6.907 -18.475 -14.489 1.00 97.75 270 VAL A C 1
ATOM 2129 O O . VAL A 1 270 ? 8.129 -18.464 -14.369 1.00 97.75 270 VAL A O 1
ATOM 2132 N N . ARG A 1 271 ? 6.310 -18.340 -15.672 1.00 98.19 271 ARG A N 1
ATOM 2133 C CA . ARG A 1 271 ? 7.028 -18.089 -16.919 1.00 98.19 271 ARG A CA 1
ATOM 2134 C C . ARG A 1 271 ? 6.383 -16.906 -17.630 1.00 98.19 271 ARG A C 1
ATOM 2136 O O . ARG A 1 271 ? 5.175 -16.871 -17.811 1.00 98.19 271 ARG A O 1
ATOM 2143 N N . TRP A 1 272 ? 7.225 -15.960 -18.016 1.00 98.00 272 TRP A N 1
ATOM 2144 C CA . TRP A 1 272 ? 6.890 -14.754 -18.765 1.00 98.00 272 TRP A CA 1
ATOM 2145 C C . TRP A 1 272 ? 7.841 -14.666 -19.957 1.00 98.00 272 TRP A C 1
ATOM 2147 O O . TRP A 1 272 ? 9.043 -14.437 -19.805 1.00 98.00 272 TRP A O 1
ATOM 2157 N N . VAL A 1 273 ? 7.311 -14.8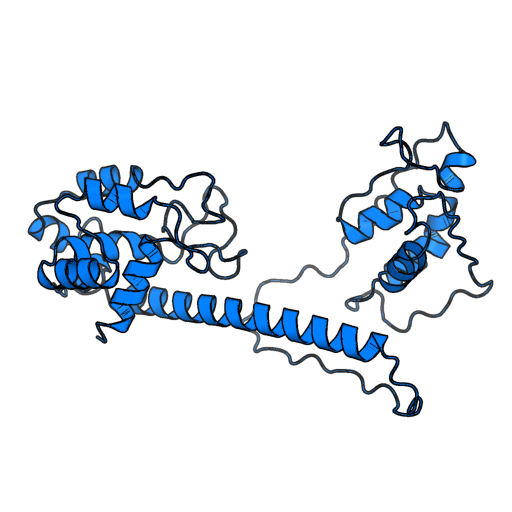87 -21.143 1.00 97.94 273 VAL A N 1
ATOM 2158 C CA . VAL A 1 273 ? 8.000 -14.704 -22.416 1.00 97.94 273 VAL A CA 1
ATOM 2159 C C . VAL A 1 273 ? 7.778 -13.280 -22.916 1.00 97.94 273 VAL A C 1
ATOM 2161 O O . VAL A 1 273 ? 8.686 -12.672 -23.476 1.00 97.94 273 VAL A O 1
ATOM 2164 N N . THR A 1 274 ? 6.596 -12.721 -22.651 1.00 98.25 274 THR A N 1
ATOM 2165 C CA . THR A 1 274 ? 6.196 -11.388 -23.108 1.00 98.25 274 THR A CA 1
ATOM 2166 C C . THR A 1 274 ? 5.861 -10.455 -21.943 1.00 98.25 274 THR A C 1
ATOM 2168 O O . THR A 1 274 ? 5.530 -10.888 -20.836 1.00 98.25 274 THR A O 1
ATOM 2171 N N . LEU A 1 275 ? 5.903 -9.145 -22.200 1.00 97.94 275 LEU A N 1
ATOM 2172 C CA . LEU A 1 275 ? 5.437 -8.132 -21.245 1.00 97.94 275 LEU A CA 1
ATOM 2173 C C . LEU A 1 275 ? 3.939 -8.252 -20.943 1.00 97.94 275 LEU A C 1
ATOM 2175 O O . LEU A 1 275 ? 3.488 -7.809 -19.887 1.00 97.94 275 LEU A O 1
ATOM 2179 N N . GLU A 1 276 ? 3.163 -8.837 -21.854 1.00 98.31 276 GLU A N 1
ATOM 2180 C CA . GLU A 1 276 ? 1.730 -9.050 -21.668 1.00 98.31 276 GLU A CA 1
ATOM 2181 C C . GLU A 1 276 ? 1.449 -10.181 -20.673 1.00 98.31 276 GLU A C 1
ATOM 2183 O O . GLU A 1 276 ? 0.596 -10.047 -19.794 1.00 98.31 276 GLU A O 1
ATOM 2188 N N . GLU A 1 277 ? 2.223 -11.263 -20.746 1.00 98.50 277 GLU A N 1
ATOM 2189 C CA . GLU A 1 277 ? 2.183 -12.345 -19.758 1.00 98.50 277 GLU A CA 1
ATOM 2190 C C . GLU A 1 277 ? 2.615 -11.850 -18.376 1.00 98.50 277 GLU A C 1
ATOM 2192 O O . GLU A 1 277 ? 1.963 -12.158 -17.376 1.00 98.50 277 GLU A O 1
ATOM 2197 N N . LEU A 1 278 ? 3.668 -11.024 -18.313 1.00 98.62 278 LEU A N 1
ATOM 2198 C CA . LEU A 1 278 ? 4.075 -10.373 -17.069 1.00 98.62 278 LEU A CA 1
ATOM 2199 C C . LEU A 1 278 ? 2.943 -9.503 -16.514 1.00 98.62 278 LEU A C 1
ATOM 2201 O O . LEU A 1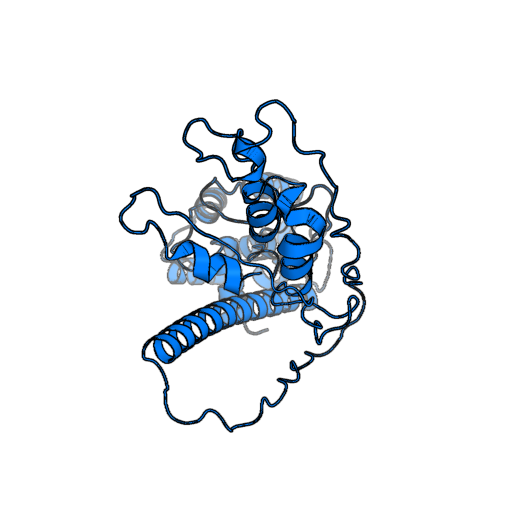 278 ? 2.582 -9.639 -15.348 1.00 98.62 278 LEU A O 1
ATOM 2205 N N . ARG A 1 279 ? 2.347 -8.637 -17.342 1.00 98.38 279 ARG A N 1
ATOM 2206 C CA . ARG A 1 279 ? 1.228 -7.773 -16.942 1.00 98.38 279 ARG A CA 1
ATOM 2207 C C . ARG A 1 279 ? 0.055 -8.578 -16.398 1.00 98.38 279 ARG A C 1
ATOM 2209 O O . ARG A 1 279 ? -0.484 -8.223 -15.352 1.00 98.38 279 ARG A O 1
ATOM 2216 N N . SER A 1 280 ? -0.307 -9.653 -17.093 1.00 98.00 280 SER A N 1
ATOM 2217 C CA . SER A 1 280 ? -1.385 -10.557 -16.693 1.00 98.00 280 SER A CA 1
ATOM 2218 C C . SER A 1 280 ? -1.110 -11.169 -15.323 1.00 98.00 280 SER A C 1
ATOM 2220 O O . SER A 1 280 ? -1.998 -11.188 -14.478 1.00 98.00 280 SER A O 1
ATOM 2222 N N . TRP A 1 281 ? 0.133 -11.579 -15.057 1.00 98.06 281 TRP A N 1
ATOM 2223 C CA . TRP A 1 281 ? 0.539 -12.083 -13.747 1.00 98.06 281 TRP A CA 1
ATOM 2224 C C . TRP A 1 281 ? 0.475 -11.015 -12.645 1.00 98.06 281 TRP A C 1
ATOM 2226 O O . TRP A 1 281 ? -0.037 -11.291 -11.565 1.00 98.06 281 TRP A O 1
ATOM 2236 N N . LEU A 1 282 ? 0.909 -9.776 -12.908 1.00 97.75 282 LEU A N 1
ATOM 2237 C CA . LEU A 1 282 ? 0.914 -8.699 -11.902 1.00 97.75 282 LEU A CA 1
ATOM 2238 C C . LEU A 1 282 ? -0.480 -8.358 -11.346 1.00 97.75 282 LEU A C 1
ATOM 2240 O O . LEU A 1 282 ? -0.577 -7.811 -10.245 1.00 97.75 282 LEU A O 1
ATOM 2244 N N . VAL A 1 283 ? -1.542 -8.650 -12.104 1.00 97.06 283 VAL A N 1
ATOM 2245 C CA . VAL A 1 283 ? -2.940 -8.390 -11.723 1.00 97.06 283 VAL A CA 1
ATOM 2246 C C . VAL A 1 283 ? -3.673 -9.632 -11.202 1.00 97.06 283 VAL A C 1
ATOM 2248 O O . VAL A 1 283 ? -4.853 -9.534 -10.860 1.00 97.06 283 VAL A O 1
ATOM 2251 N N . VAL A 1 284 ? -3.003 -10.784 -11.090 1.00 95.88 284 VAL A N 1
ATOM 2252 C CA . VAL A 1 284 ? -3.557 -11.961 -10.403 1.00 95.88 284 VAL A CA 1
ATOM 2253 C C . VAL A 1 284 ? -3.650 -11.677 -8.906 1.00 95.88 284 VAL A C 1
ATOM 2255 O O . VAL A 1 284 ? -2.746 -11.087 -8.315 1.00 95.88 284 VAL A O 1
ATOM 2258 N N . THR A 1 285 ? -4.768 -12.073 -8.288 1.00 93.62 285 THR A N 1
ATOM 2259 C CA . THR A 1 285 ? -4.953 -11.897 -6.840 1.00 93.62 285 THR A CA 1
ATOM 2260 C C . THR A 1 285 ? -3.872 -12.692 -6.105 1.00 93.62 285 THR A C 1
ATOM 2262 O O . THR A 1 285 ? -3.779 -13.901 -6.323 1.00 93.62 285 THR A O 1
ATOM 2265 N N . PRO A 1 286 ? -3.057 -12.042 -5.261 1.00 90.19 286 PRO A N 1
ATOM 2266 C CA . PRO A 1 286 ? -1.939 -12.701 -4.614 1.00 90.19 286 PRO A CA 1
ATOM 2267 C C . PRO A 1 286 ? -2.429 -13.702 -3.560 1.00 90.19 286 PRO A C 1
ATOM 2269 O O . PRO A 1 286 ? -3.560 -13.622 -3.070 1.00 90.19 286 PRO A O 1
ATOM 2272 N N . ILE A 1 287 ? -1.555 -14.644 -3.204 1.00 89.12 287 ILE A N 1
ATOM 2273 C CA . ILE A 1 287 ? -1.800 -15.626 -2.140 1.00 89.12 287 ILE A CA 1
ATOM 2274 C C . ILE A 1 287 ? -1.986 -14.893 -0.799 1.00 89.12 287 ILE A C 1
ATOM 2276 O O . ILE A 1 287 ? -1.475 -13.788 -0.602 1.00 89.12 287 ILE A O 1
ATOM 2280 N N . GLU A 1 288 ? -2.728 -15.495 0.135 1.00 86.19 288 GLU A N 1
ATOM 2281 C CA . GLU A 1 288 ? -2.948 -14.921 1.465 1.00 86.19 288 GLU A CA 1
ATOM 2282 C C . GLU A 1 288 ? -1.621 -14.519 2.137 1.00 86.19 288 GLU A C 1
ATOM 2284 O O . GLU A 1 288 ? -0.669 -15.294 2.186 1.00 86.19 288 GLU A O 1
ATOM 2289 N N . GLY A 1 289 ? -1.566 -13.283 2.643 1.00 84.94 289 GLY A N 1
ATOM 2290 C CA . GLY A 1 289 ? -0.370 -12.690 3.253 1.00 84.94 289 GLY A CA 1
ATOM 2291 C C . GLY A 1 289 ? 0.421 -11.761 2.330 1.00 84.94 289 GLY A C 1
ATOM 2292 O O . GLY A 1 289 ? 1.136 -10.898 2.827 1.00 84.94 289 GLY A O 1
ATOM 2293 N N . HIS A 1 290 ? 0.231 -11.854 1.014 1.00 90.69 290 HIS A N 1
ATOM 2294 C CA . HIS A 1 290 ? 0.903 -10.998 0.039 1.00 90.69 290 HIS A CA 1
ATOM 2295 C C . HIS A 1 290 ? 0.035 -9.806 -0.386 1.00 90.69 290 HIS A C 1
ATOM 2297 O O . HIS A 1 290 ? -1.194 -9.887 -0.448 1.00 90.69 290 HIS A O 1
ATOM 2303 N N . HIS A 1 291 ? 0.675 -8.671 -0.681 1.00 93.44 291 HIS A N 1
ATOM 2304 C CA . HIS A 1 291 ? -0.030 -7.438 -1.044 1.00 93.44 291 HIS A CA 1
ATOM 2305 C C . HIS A 1 291 ? -0.293 -7.322 -2.547 1.00 93.44 291 HIS A C 1
ATOM 2307 O O . HIS A 1 291 ? -1.411 -7.007 -2.958 1.00 93.44 291 HIS A O 1
ATOM 2313 N N . SER A 1 292 ? 0.735 -7.544 -3.367 1.00 96.38 292 SER A N 1
ATOM 2314 C CA . SER A 1 292 ? 0.647 -7.576 -4.825 1.00 96.38 292 SER A CA 1
ATOM 2315 C C . SER A 1 292 ? 1.888 -8.249 -5.399 1.00 96.38 292 SER A C 1
ATOM 2317 O O . SER A 1 292 ? 2.987 -8.066 -4.879 1.00 96.38 292 SER A O 1
ATOM 2319 N N . HIS A 1 293 ? 1.735 -8.940 -6.527 1.00 97.50 293 HIS A N 1
ATOM 2320 C CA . HIS A 1 293 ? 2.862 -9.560 -7.225 1.00 97.50 293 HIS A CA 1
ATOM 2321 C C . HIS A 1 293 ? 3.942 -8.548 -7.645 1.00 97.50 293 HIS A C 1
ATOM 2323 O O . HIS A 1 293 ? 5.128 -8.867 -7.631 1.00 97.50 293 HIS A O 1
ATOM 2329 N N . ALA A 1 294 ? 3.551 -7.307 -7.961 1.00 98.12 294 ALA A N 1
ATOM 2330 C CA . ALA A 1 294 ? 4.491 -6.231 -8.276 1.00 98.12 294 ALA A CA 1
ATOM 2331 C C . ALA A 1 294 ? 5.374 -5.864 -7.073 1.00 98.12 294 ALA A C 1
ATOM 2333 O O . ALA A 1 294 ? 6.588 -5.717 -7.215 1.00 98.12 294 ALA A O 1
ATOM 2334 N N . MET A 1 295 ? 4.766 -5.738 -5.890 1.00 97.81 295 MET A N 1
ATOM 2335 C CA . MET A 1 295 ? 5.491 -5.429 -4.664 1.00 97.81 295 MET A CA 1
ATOM 2336 C C . MET A 1 295 ? 6.354 -6.614 -4.227 1.00 97.81 295 MET A C 1
ATOM 2338 O O . MET A 1 295 ? 7.516 -6.414 -3.895 1.00 97.81 295 MET A O 1
ATOM 2342 N N . ASP A 1 296 ? 5.831 -7.841 -4.296 1.00 97.56 296 ASP A N 1
ATOM 2343 C CA . ASP A 1 296 ? 6.579 -9.056 -3.947 1.00 97.56 296 ASP A CA 1
ATOM 2344 C C . ASP A 1 296 ? 7.832 -9.225 -4.818 1.00 97.56 296 ASP A C 1
ATOM 2346 O O . ASP A 1 296 ? 8.912 -9.520 -4.307 1.00 97.56 296 ASP A O 1
ATOM 2350 N N . LEU A 1 297 ? 7.709 -8.998 -6.132 1.00 98.31 297 LEU A N 1
ATOM 2351 C CA . LEU A 1 297 ? 8.833 -9.073 -7.065 1.00 98.31 297 LEU A CA 1
ATOM 2352 C C . LEU A 1 297 ? 9.895 -8.008 -6.761 1.00 98.31 297 LEU A C 1
ATOM 2354 O O . LEU A 1 297 ? 11.090 -8.302 -6.787 1.00 98.31 297 LEU A O 1
ATOM 2358 N N . MET A 1 298 ? 9.471 -6.786 -6.430 1.00 98.00 298 MET A N 1
ATOM 2359 C CA . MET A 1 298 ? 10.385 -5.724 -6.013 1.00 98.00 298 MET A CA 1
ATOM 2360 C C . MET A 1 298 ? 11.082 -6.072 -4.689 1.00 98.00 298 MET A C 1
ATOM 2362 O O . MET A 1 298 ? 12.293 -5.917 -4.589 1.00 98.00 298 MET A O 1
ATOM 2366 N N . MET A 1 299 ? 10.351 -6.572 -3.687 1.00 97.69 299 MET A N 1
ATOM 2367 C CA . MET A 1 299 ? 10.930 -6.979 -2.400 1.00 97.69 299 MET A CA 1
ATOM 2368 C C . MET A 1 299 ? 11.969 -8.089 -2.580 1.00 97.69 299 MET A C 1
ATOM 2370 O O . MET A 1 299 ? 13.079 -7.969 -2.070 1.00 97.69 299 MET A O 1
ATOM 2374 N N . TRP A 1 300 ? 11.657 -9.110 -3.381 1.00 97.75 300 TRP A N 1
ATOM 2375 C CA . TRP A 1 300 ? 12.608 -10.168 -3.730 1.00 97.75 300 TRP A CA 1
ATOM 2376 C C . TRP A 1 300 ? 13.882 -9.620 -4.386 1.00 97.75 300 TRP A C 1
ATOM 2378 O O . TRP A 1 300 ? 14.986 -10.045 -4.049 1.00 97.75 300 TRP A O 1
ATOM 2388 N N . PHE A 1 301 ? 13.749 -8.658 -5.301 1.00 97.69 301 PHE A N 1
ATOM 2389 C CA . PHE A 1 301 ? 14.899 -8.051 -5.970 1.00 97.69 301 PHE A CA 1
ATOM 2390 C C . PHE A 1 301 ? 15.848 -7.366 -4.978 1.00 97.69 301 PHE A C 1
ATOM 2392 O O . PHE A 1 301 ? 17.057 -7.549 -5.070 1.00 97.69 301 PHE A O 1
ATOM 2399 N N . ILE A 1 302 ? 15.307 -6.654 -3.986 1.00 96.56 302 ILE A N 1
ATOM 2400 C CA . ILE A 1 302 ? 16.088 -6.012 -2.914 1.00 96.56 302 ILE A CA 1
ATOM 2401 C C . ILE A 1 302 ? 16.816 -7.046 -2.049 1.00 96.56 302 ILE A C 1
ATOM 2403 O O . ILE A 1 302 ? 17.933 -6.796 -1.601 1.00 96.56 302 ILE A O 1
ATOM 2407 N N . GLU A 1 303 ? 16.164 -8.176 -1.769 1.00 95.56 303 GLU A N 1
ATOM 2408 C CA . GLU A 1 303 ? 16.710 -9.239 -0.922 1.00 95.56 303 GLU A CA 1
ATOM 2409 C C . GLU A 1 303 ? 17.870 -9.976 -1.597 1.00 95.56 303 GLU A C 1
ATOM 2411 O O . GLU A 1 303 ? 18.868 -10.274 -0.946 1.00 95.56 303 GLU A O 1
ATOM 2416 N N . VAL A 1 304 ? 17.750 -10.267 -2.896 1.00 94.94 304 VAL A N 1
ATOM 2417 C CA . VAL A 1 304 ? 18.756 -11.050 -3.633 1.00 94.94 304 VAL A CA 1
ATOM 2418 C C . VAL A 1 304 ? 19.902 -10.187 -4.156 1.00 94.94 304 VAL A C 1
ATOM 2420 O O . VAL A 1 304 ? 21.009 -10.694 -4.326 1.00 94.94 304 VAL A O 1
ATOM 2423 N N . PHE A 1 305 ? 19.672 -8.892 -4.383 1.00 89.12 305 PHE A N 1
ATOM 2424 C CA . PHE A 1 305 ? 20.682 -7.984 -4.923 1.00 89.12 305 PHE A CA 1
ATOM 2425 C C . PHE A 1 305 ? 21.033 -6.887 -3.917 1.00 89.12 305 PHE A C 1
ATOM 2427 O O . PHE A 1 305 ? 20.537 -5.764 -4.009 1.00 89.12 305 PHE A O 1
ATOM 2434 N N . PRO A 1 306 ? 21.913 -7.185 -2.943 1.00 72.75 306 PRO A N 1
ATOM 2435 C CA . PRO A 1 306 ? 22.516 -6.154 -2.122 1.00 72.75 306 PRO A CA 1
ATOM 2436 C C . PRO A 1 306 ? 23.508 -5.360 -2.984 1.00 72.75 306 PRO A C 1
ATOM 2438 O O . PRO A 1 306 ? 24.619 -5.805 -3.247 1.00 72.75 306 PRO A O 1
ATOM 2441 N N . TRP A 1 307 ? 23.065 -4.205 -3.470 1.00 71.62 307 TRP A N 1
ATOM 2442 C CA . TRP A 1 307 ? 23.938 -3.095 -3.861 1.00 71.62 307 TRP A CA 1
ATOM 2443 C C . TRP A 1 307 ? 24.555 -2.428 -2.638 1.00 71.62 307 TRP A C 1
ATOM 2445 O O . TRP A 1 307 ? 23.852 -2.369 -1.590 1.00 71.62 307 TRP A O 1
#

Secondary structure (DSSP, 8-state):
-HHHHHHHTTTTTTSS---------SSPPPPSS-TTS--TT-HHHHHIIIIISGGGS-HHHHHHHHHHSS---TTSSTTPPPPHHHHH-TT-PPP-----GGGS--------------------S---S---HHHHHHHHHHHHHHHHHHHHHHHHHHHHHHHHHHHHHS-HHHHHHT----S--GGG-HHHHHTT--HHHHHHHHHT----TT--SB-TTT--B-TTTTSS----TTPPPTTTTTHHHHHHHHHHSHHHHHHHHHHHT---SSHHHHHHHHTSPPPTT-S-HHHHHHHHHHHH---

pLDDT: mean 86.07, std 16.83, range [33.44, 98.62]